Protein AF-A0A3C0HA61-F1 (afdb_monomer_lite)

pLDDT: mean 92.36, std 7.31, range [46.88, 98.44]

Radius of gyration: 34.17 Å; chains: 1; bounding box: 67×32×94 Å

Secondary structure (DSSP, 8-state):
-----SEEEEEEEE--S-GGGEEEEEEETT--EEEEEE-TTPPTT-EEEEEEEE-SEEEEEEEEESSSS-S--TT-SS--EEEEEETTT--EEEEES--SEEEEEEEES---EEEEEE--SSTT---EEEEEEEPS-S---EEEETTS--SSEEEEEPSEEEEEEEE-SS-EEEEEEEEPPPPEEE----SSSTT-HHHHHHHS-TTEEEEE-GGGTT-EEE-SS-EEE-SEEEEEPPGGG-EEEE-TTTS-SEEE-TT-EEEEEEEEEE--EESSS-SSEEESSEEEEEEEEEES-EETTEE-SEESSSEEEEEEEEEE-

Structure (mmCIF, N/CA/C/O backbone):
data_AF-A0A3C0HA61-F1
#
_entry.id   AF-A0A3C0HA61-F1
#
loop_
_atom_site.group_PDB
_atom_site.id
_atom_site.type_symbol
_atom_site.label_atom_id
_atom_site.label_alt_id
_atom_site.label_comp_id
_atom_site.label_asym_id
_atom_site.label_entity_id
_atom_site.label_seq_id
_atom_site.pdbx_PDB_ins_code
_atom_site.Cartn_x
_atom_site.Cartn_y
_atom_site.Cartn_z
_atom_site.occupancy
_atom_site.B_iso_or_equiv
_atom_site.auth_seq_id
_atom_site.auth_comp_id
_atom_site.auth_asym_id
_atom_site.auth_atom_id
_atom_site.pdbx_PDB_model_num
ATOM 1 N N . MET A 1 1 ? -37.411 14.209 22.145 1.00 46.88 1 MET A N 1
ATOM 2 C CA . MET A 1 1 ? -36.393 13.159 22.029 1.00 46.88 1 MET A CA 1
ATOM 3 C C . MET A 1 1 ? -35.662 13.503 20.758 1.00 46.88 1 MET A C 1
ATOM 5 O O . MET A 1 1 ? -36.255 13.411 19.692 1.00 46.88 1 MET A O 1
ATOM 9 N N . GLU A 1 2 ? -34.524 14.162 20.916 1.00 51.22 2 GLU A N 1
ATOM 10 C CA . GLU A 1 2 ? -33.673 14.558 19.798 1.00 51.22 2 GLU A CA 1
ATOM 11 C C . GLU A 1 2 ? -33.148 13.263 19.173 1.00 51.22 2 GLU A C 1
ATOM 13 O O . GLU A 1 2 ? -32.774 12.346 19.904 1.00 51.22 2 GLU A O 1
ATOM 18 N N . GLU A 1 3 ? -33.280 13.112 17.857 1.00 62.47 3 GLU A N 1
ATOM 19 C CA . GLU A 1 3 ? -32.781 11.915 17.182 1.00 62.47 3 GLU A CA 1
ATOM 20 C C . GLU A 1 3 ? -31.258 11.881 17.325 1.00 62.47 3 GLU A C 1
ATOM 22 O O . GLU A 1 3 ? -30.582 12.871 17.052 1.00 62.47 3 GLU A O 1
ATOM 27 N N . CYS A 1 4 ? -30.736 10.745 17.782 1.00 73.81 4 CYS A N 1
ATOM 28 C CA . CYS A 1 4 ? -29.307 10.486 17.846 1.00 73.81 4 CYS A CA 1
ATOM 29 C C . CYS A 1 4 ? -28.757 10.470 16.415 1.00 73.81 4 CYS A C 1
ATOM 31 O O . CYS A 1 4 ? -29.054 9.546 15.657 1.00 73.81 4 CYS A O 1
ATOM 33 N N . LEU A 1 5 ? -28.028 11.514 16.019 1.00 77.06 5 LEU A N 1
ATOM 34 C CA . LEU A 1 5 ? -27.337 11.542 14.725 1.00 77.06 5 LEU A CA 1
ATOM 35 C C . LEU A 1 5 ? -25.955 10.880 14.799 1.00 77.06 5 LEU A C 1
ATOM 37 O O . LEU A 1 5 ? -25.401 10.521 13.762 1.00 77.06 5 LEU A O 1
ATOM 41 N N . ASP A 1 6 ? -25.444 10.710 16.017 1.00 84.88 6 ASP A N 1
ATOM 42 C CA . ASP A 1 6 ? -24.190 10.035 16.323 1.00 84.88 6 ASP A CA 1
ATOM 43 C C . ASP A 1 6 ? -24.425 8.560 16.698 1.00 84.88 6 ASP A C 1
ATOM 45 O O . ASP A 1 6 ? -25.555 8.059 16.680 1.00 84.88 6 ASP A O 1
ATOM 49 N N . ARG A 1 7 ? -23.353 7.835 17.033 1.00 89.69 7 ARG A N 1
ATOM 50 C CA . ARG A 1 7 ? -23.444 6.419 17.396 1.00 89.69 7 ARG A CA 1
ATOM 51 C C . ARG A 1 7 ? -24.096 6.265 18.771 1.00 89.69 7 ARG A C 1
ATOM 53 O O . ARG A 1 7 ? -23.697 6.906 19.740 1.00 89.69 7 ARG A O 1
ATOM 60 N N . SER A 1 8 ? -25.097 5.396 18.854 1.00 93.56 8 SER A N 1
ATOM 61 C CA . SER A 1 8 ? -25.833 5.120 20.087 1.00 93.56 8 SER A CA 1
ATOM 62 C C . SER A 1 8 ? -25.338 3.849 20.775 1.00 93.56 8 SER A C 1
ATOM 64 O O . SER A 1 8 ? -25.210 2.806 20.131 1.00 93.56 8 SER A O 1
ATOM 66 N N . PHE A 1 9 ? -25.172 3.912 22.090 1.00 95.62 9 PHE A N 1
ATOM 67 C CA . PHE A 1 9 ? -24.829 2.789 22.955 1.00 95.62 9 PHE A CA 1
ATOM 68 C C . PHE A 1 9 ? -25.942 2.537 23.967 1.00 95.62 9 PHE A C 1
ATOM 70 O O . PHE A 1 9 ? -26.560 3.480 24.456 1.00 95.62 9 PHE A O 1
ATOM 77 N N . LEU A 1 10 ? -26.195 1.271 24.287 1.00 96.75 10 LEU A N 1
ATOM 78 C CA . LEU A 1 10 ? -27.089 0.872 25.367 1.00 96.75 10 LEU A CA 1
ATOM 79 C C . LEU A 1 10 ? -26.267 0.576 26.614 1.00 96.75 10 LEU A C 1
ATOM 81 O O . LEU A 1 10 ? -25.335 -0.230 26.555 1.00 96.75 10 LEU A O 1
ATOM 85 N N . ILE A 1 11 ? -26.665 1.155 27.742 1.00 98.19 11 ILE A N 1
ATOM 86 C CA . ILE A 1 11 ? -26.278 0.647 29.054 1.00 98.19 11 ILE A CA 1
ATOM 87 C C . ILE A 1 11 ? -27.478 -0.050 29.695 1.00 98.19 11 ILE A C 1
ATOM 89 O O . ILE A 1 11 ? -28.597 0.469 29.685 1.00 98.19 11 ILE A O 1
ATOM 93 N N . GLU A 1 12 ? -27.255 -1.247 30.221 1.00 98.12 12 GLU A N 1
ATOM 94 C CA . GLU A 1 12 ? -28.235 -2.042 30.957 1.00 98.12 12 GLU A CA 1
ATOM 95 C C . GLU A 1 12 ? -27.644 -2.369 32.323 1.00 98.12 12 GLU A C 1
ATOM 97 O O . GLU A 1 12 ? -26.560 -2.944 32.419 1.00 98.12 12 GLU A O 1
ATOM 102 N N . VAL A 1 13 ? -28.351 -2.000 33.386 1.00 97.94 13 VAL A N 1
ATOM 103 C CA . VAL A 1 13 ? -27.893 -2.201 34.758 1.00 97.94 13 VAL A CA 1
ATOM 104 C C . VAL A 1 13 ? -28.987 -2.897 35.543 1.00 97.94 13 VAL A C 1
ATOM 106 O O . VAL A 1 13 ? -30.056 -2.335 35.784 1.00 97.94 13 VAL A O 1
ATOM 109 N N . GLN A 1 14 ? -28.708 -4.119 35.974 1.00 97.75 14 GLN A N 1
ATOM 110 C CA . GLN A 1 14 ? -29.472 -4.761 37.031 1.00 97.75 14 GLN A CA 1
ATOM 111 C C . GLN A 1 14 ? -28.753 -4.448 38.339 1.00 97.75 14 GLN A C 1
ATOM 113 O O . GLN A 1 14 ? -27.632 -4.900 38.538 1.00 97.75 14 GLN A O 1
ATOM 118 N N . LEU A 1 15 ? -29.375 -3.663 39.215 1.00 96.94 15 LEU A N 1
ATOM 119 C CA . LEU A 1 15 ? -28.794 -3.331 40.514 1.00 96.94 15 LEU A CA 1
ATOM 120 C C . LEU A 1 15 ? -28.961 -4.498 41.487 1.00 96.94 15 LEU A C 1
ATOM 122 O O . LEU A 1 15 ? -29.826 -5.365 41.306 1.00 96.94 15 LEU A O 1
ATOM 126 N N . ASP A 1 16 ? -28.136 -4.491 42.524 1.00 95.25 16 ASP A N 1
ATOM 127 C CA . ASP A 1 16 ? -28.151 -5.461 43.605 1.00 95.25 16 ASP A CA 1
ATOM 128 C C . ASP A 1 16 ? -28.887 -4.877 44.840 1.00 95.25 16 ASP A C 1
ATOM 130 O O . ASP A 1 16 ? -29.790 -4.039 44.701 1.00 95.25 16 ASP A O 1
ATOM 134 N N . GLN A 1 17 ? -28.591 -5.344 46.058 1.00 95.25 17 GLN A N 1
ATOM 135 C CA . GLN A 1 17 ? -29.182 -4.791 47.281 1.00 95.25 17 GLN A CA 1
ATOM 136 C C . GLN A 1 17 ? -28.662 -3.401 47.685 1.00 95.25 17 GLN A C 1
ATOM 138 O O . GLN A 1 17 ? -29.321 -2.790 48.532 1.00 95.25 17 GLN A O 1
ATOM 143 N N . TYR A 1 18 ? -27.560 -2.909 47.110 1.00 95.19 18 TYR A N 1
ATOM 144 C CA . TYR A 1 18 ? -26.873 -1.684 47.537 1.00 95.19 18 TYR A CA 1
ATOM 145 C C . TYR A 1 18 ? -26.621 -0.714 46.369 1.00 95.19 18 TYR A C 1
ATOM 147 O O . TYR A 1 18 ? -25.480 -0.347 46.077 1.00 95.19 18 TYR A O 1
ATOM 155 N N . PRO A 1 19 ? -27.686 -0.251 45.689 1.00 95.31 19 PRO A N 1
ATOM 156 C CA . PRO A 1 19 ? -27.553 0.591 44.504 1.00 95.31 19 PRO A CA 1
ATOM 157 C C . PRO A 1 19 ? -26.791 1.899 44.762 1.00 95.31 19 PRO A C 1
ATOM 159 O O . PRO A 1 19 ? -26.109 2.396 43.873 1.00 95.31 19 PRO A O 1
ATOM 162 N N . GLU A 1 20 ? -26.838 2.442 45.979 1.00 96.19 20 GLU A N 1
ATOM 163 C CA . GLU A 1 20 ? -2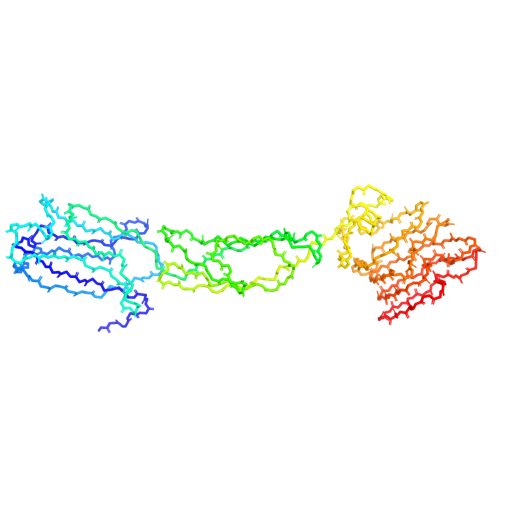6.140 3.675 46.351 1.00 96.19 20 GLU A CA 1
ATOM 164 C C . GLU A 1 20 ? -24.612 3.604 46.233 1.00 96.19 20 GLU A C 1
ATOM 166 O O . GLU A 1 20 ? -23.946 4.640 46.235 1.00 96.19 20 GLU A O 1
ATOM 171 N N . GLN A 1 21 ? -24.051 2.399 46.140 1.00 95.94 21 GLN A N 1
ATOM 172 C CA . GLN A 1 21 ? -22.611 2.186 46.043 1.00 95.94 21 GLN A CA 1
ATOM 173 C C . GLN A 1 21 ? -22.109 2.245 44.602 1.00 95.94 21 GLN A C 1
ATOM 175 O O . GLN A 1 21 ? -20.902 2.381 44.393 1.00 95.94 21 GLN A O 1
ATOM 180 N N . VAL A 1 22 ? -23.028 2.179 43.635 1.00 97.50 22 VAL A N 1
ATOM 181 C CA . VAL A 1 22 ? -22.730 1.928 42.231 1.00 97.50 22 VAL A CA 1
ATOM 182 C C . VAL A 1 22 ? -22.894 3.199 41.407 1.00 97.50 22 VAL A C 1
ATOM 184 O O . VAL A 1 22 ? -23.853 3.968 41.552 1.00 97.50 22 VAL A O 1
ATOM 187 N N . SER A 1 23 ? -21.960 3.407 40.490 1.00 98.19 23 SER A N 1
ATOM 188 C CA . SER A 1 23 ? -22.034 4.467 39.491 1.00 98.19 23 SER A CA 1
ATOM 189 C C . SER A 1 23 ? -21.324 4.069 38.207 1.00 98.19 23 SER A C 1
ATOM 191 O O . SER A 1 23 ? -20.418 3.233 38.226 1.00 98.19 23 SER A O 1
ATOM 193 N N . TYR A 1 24 ? -21.684 4.727 37.108 1.00 98.31 24 TYR A N 1
ATOM 194 C CA . TYR A 1 24 ? -20.870 4.727 35.899 1.00 98.31 24 TYR A CA 1
ATOM 195 C C . TYR A 1 24 ? -20.589 6.148 35.420 1.00 98.31 24 TYR A C 1
ATOM 197 O O . TYR A 1 24 ? -21.366 7.076 35.662 1.00 98.31 24 TYR A O 1
ATOM 205 N N . GLU A 1 25 ? -19.487 6.285 34.701 1.00 98.25 25 GLU A N 1
ATOM 206 C CA . GLU A 1 25 ? -19.041 7.500 34.038 1.00 98.25 25 GLU A CA 1
ATOM 207 C C . GLU A 1 25 ? -18.465 7.135 32.670 1.00 98.25 25 GLU A C 1
ATOM 209 O O . GLU A 1 25 ? -17.791 6.120 32.532 1.00 98.25 25 GLU A O 1
ATOM 214 N N . ILE A 1 26 ? -18.739 7.947 31.656 1.00 98.44 26 ILE A N 1
ATOM 215 C CA . ILE A 1 26 ? -18.073 7.908 30.359 1.00 98.44 26 ILE A CA 1
ATOM 216 C C . ILE A 1 26 ? -17.388 9.256 30.191 1.00 98.44 26 ILE A C 1
ATOM 218 O O . ILE A 1 26 ? -18.064 10.291 30.203 1.00 98.44 26 ILE A O 1
ATOM 222 N N . SER A 1 27 ? -16.068 9.238 30.043 1.00 97.31 27 SER A N 1
ATOM 223 C CA . SER A 1 27 ? -15.261 10.420 29.747 1.00 97.31 27 SER A CA 1
ATOM 224 C C . SER A 1 27 ? -14.706 10.367 28.328 1.00 97.31 27 SER A C 1
ATOM 226 O O . SER A 1 27 ? -14.423 9.274 27.847 1.00 97.31 27 SER A O 1
ATOM 228 N N . ASP A 1 28 ? -14.547 11.514 27.671 1.00 95.12 28 ASP A N 1
ATOM 229 C CA . ASP A 1 28 ? -13.798 11.634 26.410 1.00 95.12 28 ASP A CA 1
ATOM 230 C C . ASP A 1 28 ? -12.267 11.577 26.633 1.00 95.12 28 ASP A C 1
ATOM 232 O O . ASP A 1 28 ? -11.799 11.503 27.775 1.00 95.12 28 ASP A O 1
ATOM 236 N N . ASP A 1 29 ? -11.480 11.608 25.551 1.00 88.25 29 ASP A N 1
ATOM 237 C CA . ASP A 1 29 ? -10.004 11.552 25.574 1.00 88.25 29 ASP A CA 1
ATOM 238 C C . ASP A 1 29 ? -9.364 12.774 26.270 1.00 88.25 29 ASP A C 1
ATOM 240 O O . ASP A 1 29 ? -8.233 12.723 26.760 1.00 88.25 29 ASP A O 1
ATOM 244 N N . GLU A 1 30 ? -10.103 13.882 26.381 1.00 92.88 30 GLU A N 1
ATOM 245 C CA . GLU A 1 30 ? -9.700 15.072 27.140 1.00 92.88 30 GLU A CA 1
ATOM 246 C C . GLU A 1 30 ? -10.019 14.950 28.646 1.00 92.88 30 GLU A C 1
ATOM 248 O O . GLU A 1 30 ? -9.589 15.790 29.448 1.00 92.88 30 GLU A O 1
ATOM 253 N N . GLY A 1 31 ? -10.738 13.897 29.045 1.00 91.94 31 GLY A N 1
ATOM 254 C CA . GLY A 1 31 ? -11.172 13.622 30.413 1.00 91.94 31 GLY A CA 1
ATOM 255 C C . GLY A 1 31 ? -12.464 14.336 30.819 1.00 91.94 31 GLY A C 1
ATOM 256 O O . GLY A 1 31 ? -12.779 14.388 32.012 1.00 91.94 31 GLY A O 1
ATOM 257 N N . ASN A 1 32 ? -13.217 14.910 29.877 1.00 96.12 32 ASN A N 1
ATOM 258 C CA . ASN A 1 32 ? -14.523 15.493 30.167 1.00 96.12 32 ASN A CA 1
ATOM 259 C C . ASN A 1 32 ? -15.574 14.390 30.288 1.00 96.12 32 ASN A C 1
ATOM 261 O O . ASN A 1 32 ? -15.675 13.510 29.441 1.00 96.12 32 ASN A O 1
ATOM 265 N N . ILE A 1 33 ? -16.422 14.482 31.308 1.00 97.12 33 ILE A N 1
ATOM 266 C CA . ILE A 1 33 ? -17.525 13.540 31.512 1.00 97.12 33 ILE A CA 1
ATOM 267 C C . ILE A 1 33 ? -18.653 13.862 30.533 1.00 97.12 33 ILE A C 1
ATOM 269 O O . ILE A 1 33 ? -19.282 14.920 30.635 1.00 97.12 33 ILE A O 1
ATOM 273 N N . VAL A 1 34 ? -18.939 12.933 29.623 1.00 96.75 34 VAL A N 1
ATOM 274 C CA . VAL A 1 34 ? -19.992 13.068 28.604 1.00 96.75 34 VAL A CA 1
ATOM 275 C C . VAL A 1 34 ? -21.286 12.349 28.989 1.00 96.75 34 VAL A C 1
ATOM 277 O O . VAL A 1 34 ? -22.365 12.759 28.565 1.00 96.75 34 VAL A O 1
ATOM 280 N N . ALA A 1 35 ? -21.205 11.322 29.838 1.00 96.81 35 ALA A N 1
ATOM 281 C CA . ALA A 1 35 ? -22.363 10.654 30.428 1.00 96.81 35 ALA A CA 1
ATOM 282 C C . ALA A 1 35 ? -22.009 10.095 31.808 1.00 96.81 35 ALA A C 1
ATOM 284 O O . ALA A 1 35 ? -20.907 9.597 32.012 1.00 96.81 35 ALA A O 1
ATOM 285 N N . SER A 1 36 ? -22.935 10.142 32.762 1.00 97.69 36 SER A N 1
ATOM 286 C CA . SER A 1 36 ? -22.750 9.496 34.063 1.00 97.69 36 SER A CA 1
ATOM 287 C C . SER A 1 36 ? -24.077 9.230 34.760 1.00 97.69 36 SER A C 1
ATOM 289 O O . SER A 1 36 ? -25.088 9.885 34.490 1.00 97.69 36 SER A O 1
ATOM 291 N N . MET A 1 37 ? -24.068 8.267 35.678 1.00 98.06 37 MET A N 1
ATOM 292 C CA . MET A 1 37 ? -25.184 7.993 36.578 1.00 98.06 37 MET A CA 1
ATOM 293 C C . MET A 1 37 ? -24.656 7.534 37.933 1.00 98.06 37 MET A C 1
ATOM 295 O O . MET A 1 37 ? -23.794 6.660 38.010 1.00 98.06 37 MET A O 1
ATOM 299 N N . SER A 1 38 ? -25.224 8.093 38.999 1.00 97.12 38 SER A N 1
ATOM 300 C CA . SER A 1 38 ? -25.162 7.513 40.340 1.00 97.12 38 SER A CA 1
ATOM 301 C C . SER A 1 38 ? -26.506 6.865 40.635 1.00 97.12 38 SER A C 1
ATOM 303 O O . SER A 1 38 ? -27.551 7.464 40.370 1.00 97.12 38 SER A O 1
ATOM 305 N N . PHE A 1 39 ? -26.480 5.657 41.191 1.00 97.56 39 PHE A N 1
ATOM 306 C CA . PHE A 1 39 ? -27.696 4.926 41.539 1.00 97.56 39 PHE A CA 1
ATOM 307 C C . PHE A 1 39 ? -28.139 5.158 42.997 1.00 97.56 39 PHE A C 1
ATOM 309 O O . PHE A 1 39 ? -29.012 4.452 43.504 1.00 97.56 39 PHE A O 1
ATOM 316 N N . ASP A 1 40 ? -27.612 6.193 43.664 1.00 96.62 40 ASP A N 1
ATOM 317 C CA . ASP A 1 40 ? -28.117 6.641 44.967 1.00 96.62 40 ASP A CA 1
ATOM 318 C C . ASP A 1 40 ? -29.611 7.006 44.889 1.00 96.62 40 ASP A C 1
ATOM 320 O O . ASP A 1 40 ? -30.075 7.722 43.996 1.00 96.62 40 ASP A O 1
ATOM 324 N N . GLY A 1 41 ? -30.390 6.471 45.828 1.00 95.62 41 GLY A N 1
ATOM 325 C CA . GLY A 1 41 ? -31.843 6.627 45.884 1.00 95.62 41 GLY A CA 1
ATOM 326 C C . GLY A 1 41 ? -32.649 5.678 44.987 1.00 95.62 41 GLY A C 1
ATOM 327 O O . GLY A 1 41 ? -33.884 5.735 45.023 1.00 95.62 41 GLY A O 1
ATOM 328 N N . PHE A 1 42 ? -32.009 4.792 44.217 1.00 97.19 42 PHE A N 1
ATOM 329 C CA . PHE A 1 42 ? -32.717 3.732 43.494 1.00 97.19 42 PHE A CA 1
ATOM 330 C C . PHE A 1 42 ? -33.201 2.642 44.461 1.00 97.19 42 PHE A C 1
ATOM 332 O O . PHE A 1 42 ? -32.697 2.474 45.568 1.00 97.19 42 PHE A O 1
ATOM 339 N N . SER A 1 43 ? -34.237 1.901 44.059 1.00 96.88 43 SER A N 1
ATOM 340 C CA . SER A 1 43 ? -34.722 0.761 44.847 1.00 96.88 43 SER A CA 1
ATOM 341 C C . SER A 1 43 ? -33.791 -0.440 44.696 1.00 96.88 43 SER A C 1
ATOM 343 O O . SER A 1 43 ? -33.280 -0.687 43.607 1.00 96.88 43 SER A O 1
ATOM 345 N N . ASN A 1 44 ? -33.647 -1.232 45.757 1.00 95.50 44 ASN A N 1
ATOM 346 C CA . ASN A 1 44 ? -32.907 -2.494 45.730 1.00 95.50 44 ASN A CA 1
ATOM 347 C C . ASN A 1 44 ? -33.399 -3.378 44.576 1.00 95.50 44 ASN A C 1
ATOM 349 O O . ASN A 1 44 ? -34.606 -3.608 44.437 1.00 95.50 44 ASN A O 1
ATOM 353 N N . GLY A 1 45 ? -32.474 -3.886 43.764 1.00 94.69 45 GLY A N 1
ATOM 354 C CA . GLY A 1 45 ? -32.815 -4.721 42.619 1.00 94.69 45 GLY A CA 1
ATOM 355 C C . GLY A 1 45 ? -33.448 -3.986 41.440 1.00 94.69 45 GLY A C 1
ATOM 356 O O . GLY A 1 45 ? -34.031 -4.641 40.572 1.00 94.69 45 GLY A O 1
ATOM 357 N N . ALA A 1 46 ? -33.417 -2.652 41.407 1.00 97.31 46 ALA A N 1
ATOM 358 C CA . ALA A 1 46 ? -33.963 -1.906 40.283 1.00 97.31 46 ALA A CA 1
ATOM 359 C C . ALA A 1 46 ? -33.193 -2.216 38.991 1.00 97.31 46 ALA A C 1
ATOM 361 O O . ALA A 1 46 ? -31.983 -2.423 38.992 1.00 97.31 46 ALA A O 1
ATOM 362 N N . TYR A 1 47 ? -33.930 -2.238 37.886 1.00 97.38 47 TYR A N 1
ATOM 363 C CA . TYR A 1 47 ? -33.362 -2.336 36.552 1.00 97.38 47 TYR A CA 1
ATOM 364 C C . TYR A 1 47 ? -33.357 -0.947 35.921 1.00 97.38 47 TYR A C 1
ATOM 366 O O . TYR A 1 47 ? -34.368 -0.237 35.953 1.00 97.38 47 TYR A O 1
ATOM 374 N N . PHE A 1 48 ? -32.218 -0.571 35.361 1.00 97.62 48 PHE A N 1
ATOM 375 C CA . PHE A 1 48 ? -31.996 0.693 34.688 1.00 97.62 48 PHE A CA 1
ATOM 376 C C . PHE A 1 48 ? -31.487 0.438 33.274 1.00 97.62 48 PHE A C 1
ATOM 378 O O . PHE A 1 48 ? -30.711 -0.483 33.029 1.00 97.62 48 PHE A O 1
ATOM 385 N N . THR A 1 49 ? -31.920 1.279 32.344 1.00 97.62 49 THR A N 1
ATOM 386 C CA . THR A 1 49 ? -31.371 1.299 30.997 1.00 97.62 49 THR A CA 1
ATOM 387 C C . THR A 1 49 ? -31.381 2.714 30.453 1.00 97.62 49 THR A C 1
ATOM 389 O O . THR A 1 49 ? -32.306 3.480 30.743 1.00 97.62 49 THR A O 1
ATOM 392 N N . ASP A 1 50 ? -30.358 3.044 29.675 1.00 96.19 50 ASP A N 1
ATOM 393 C CA . ASP A 1 50 ? -30.259 4.319 28.981 1.00 96.19 50 ASP A CA 1
ATOM 394 C C . ASP A 1 50 ? -29.576 4.151 27.624 1.00 96.19 50 ASP A C 1
ATOM 396 O O . ASP A 1 50 ? -28.750 3.253 27.434 1.00 96.19 50 ASP A O 1
ATOM 400 N N . VAL A 1 51 ? -29.944 5.020 26.684 1.00 95.38 51 VAL A N 1
ATOM 401 C CA . VAL A 1 51 ? -29.331 5.089 25.357 1.00 95.38 51 VAL A CA 1
ATOM 402 C C . VAL A 1 51 ? -28.467 6.338 25.300 1.00 95.38 51 VAL A C 1
ATOM 404 O O . VAL A 1 51 ? -28.972 7.459 25.336 1.00 95.38 51 VAL A O 1
ATOM 407 N N . ILE A 1 52 ? -27.161 6.132 25.182 1.00 95.19 52 ILE A N 1
ATOM 408 C CA . ILE A 1 52 ? -26.150 7.184 25.210 1.00 95.19 52 ILE A CA 1
ATOM 409 C C . ILE A 1 52 ? -25.694 7.457 23.778 1.00 95.19 52 ILE A C 1
ATOM 411 O O . ILE A 1 52 ? -25.277 6.545 23.068 1.00 95.19 52 ILE A O 1
ATOM 415 N N . CYS A 1 53 ? -25.774 8.716 23.356 1.00 93.94 53 CYS A N 1
ATOM 416 C CA . CYS A 1 53 ? -25.294 9.178 22.056 1.00 93.94 53 CYS A CA 1
ATOM 417 C C . CYS A 1 53 ? -23.888 9.747 22.196 1.00 93.94 53 CYS A C 1
ATOM 419 O O . CYS A 1 53 ? -23.703 10.718 22.930 1.00 93.94 53 CYS A O 1
ATOM 421 N N . LEU A 1 54 ? -22.924 9.157 21.494 1.00 92.56 54 LEU A N 1
ATOM 422 C CA . LEU A 1 54 ? -21.524 9.562 21.551 1.00 92.56 54 LEU A CA 1
ATOM 423 C C . LEU A 1 54 ? -21.048 9.994 20.157 1.00 92.56 54 LEU A C 1
ATOM 425 O O . LEU A 1 54 ? -21.140 9.190 19.224 1.00 92.56 54 LEU A O 1
ATOM 429 N N . PRO A 1 55 ? -20.571 11.245 19.998 1.00 91.00 55 PRO A N 1
ATOM 430 C CA . PRO A 1 55 ? -19.879 11.703 18.796 1.00 91.00 55 PRO A CA 1
ATOM 431 C C . PRO A 1 55 ? -18.626 1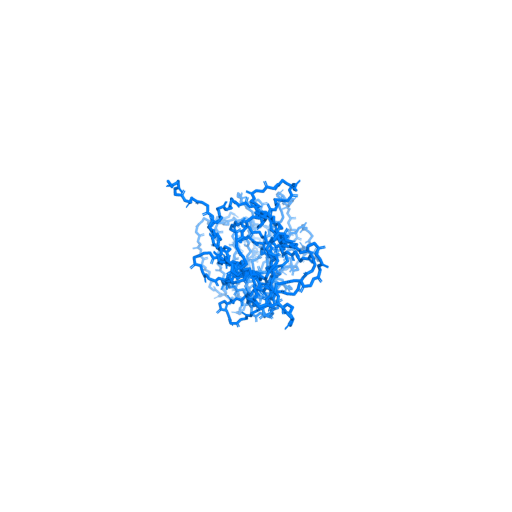0.883 18.472 1.00 91.00 55 PRO A C 1
ATOM 433 O O . PRO A 1 55 ? -18.214 10.011 19.229 1.00 91.00 55 PRO A O 1
ATOM 436 N N . ASN A 1 56 ? -17.993 11.187 17.337 1.00 87.88 56 ASN A N 1
ATOM 437 C CA . ASN A 1 56 ? -16.710 10.577 17.003 1.00 87.88 56 ASN A CA 1
ATOM 438 C C . ASN A 1 56 ? -15.613 11.085 17.948 1.00 87.88 56 ASN A C 1
ATOM 440 O O . ASN A 1 56 ? -15.193 12.236 17.815 1.00 87.88 56 ASN A O 1
ATOM 444 N N . ASP A 1 57 ? -15.153 10.230 18.853 1.00 89.19 57 ASP A N 1
ATOM 445 C CA . ASP A 1 57 ? -14.034 10.465 19.765 1.00 89.19 57 ASP A CA 1
ATOM 446 C C . ASP A 1 57 ? -13.588 9.141 20.408 1.00 89.19 57 ASP A C 1
ATOM 448 O O . ASP A 1 57 ? -14.234 8.105 20.225 1.00 89.19 57 ASP A O 1
ATOM 452 N N . CYS A 1 58 ? -12.506 9.158 21.179 1.00 89.62 58 CYS A N 1
ATOM 453 C CA . CYS A 1 58 ? -12.172 8.081 22.101 1.00 89.62 58 CYS A CA 1
ATOM 454 C C . CYS A 1 58 ? -12.731 8.367 23.498 1.00 89.62 58 CYS A C 1
ATOM 456 O O . CYS A 1 58 ? -12.773 9.506 23.953 1.00 89.62 58 CYS A O 1
ATOM 458 N N . TYR A 1 59 ? -13.185 7.308 24.161 1.00 93.25 59 TYR A N 1
ATOM 459 C CA . TYR A 1 59 ? -13.874 7.351 25.437 1.00 93.25 59 TYR A CA 1
ATOM 460 C C . TYR A 1 59 ? -13.367 6.269 26.385 1.00 93.25 59 TYR A C 1
ATOM 462 O O . TYR A 1 59 ? -12.953 5.184 25.966 1.00 93.25 59 TYR A O 1
ATOM 470 N N . THR A 1 60 ? -13.526 6.532 27.677 1.00 95.81 60 THR A N 1
ATOM 471 C CA . THR A 1 60 ? -13.340 5.554 28.747 1.00 95.81 60 THR A CA 1
ATOM 472 C C . THR A 1 60 ? -14.644 5.413 29.519 1.00 95.81 60 THR A C 1
ATOM 474 O O . THR A 1 60 ? -15.099 6.358 30.163 1.00 95.81 60 THR A O 1
ATOM 477 N N . LEU A 1 61 ? -15.247 4.222 29.487 1.00 97.31 61 LEU A N 1
ATOM 478 C CA . LEU A 1 61 ? -16.276 3.831 30.449 1.00 97.31 61 LEU A CA 1
ATOM 479 C C . LEU A 1 61 ? -15.584 3.455 31.758 1.00 97.31 61 LEU A C 1
ATOM 481 O O . LEU A 1 61 ? -14.714 2.593 31.760 1.00 97.31 61 LEU A O 1
ATOM 485 N N . THR A 1 62 ? -16.011 4.043 32.865 1.00 98.06 62 THR A N 1
ATOM 486 C CA . THR A 1 62 ? -15.615 3.673 34.222 1.00 98.06 62 THR A CA 1
ATOM 487 C C . THR A 1 62 ? -16.856 3.262 34.995 1.00 98.06 62 THR A C 1
ATOM 489 O O . THR A 1 62 ? -17.772 4.063 35.167 1.00 98.06 62 THR A O 1
ATOM 492 N N . VAL A 1 63 ? -16.887 2.032 35.499 1.00 98.12 63 VAL A N 1
ATOM 493 C CA . VAL A 1 63 ? -17.888 1.581 36.472 1.00 98.12 63 VAL A CA 1
ATOM 494 C C . VAL A 1 63 ? -17.232 1.466 37.836 1.00 98.12 63 VAL A C 1
ATOM 496 O O . VAL A 1 63 ? -16.074 1.064 37.950 1.00 98.12 63 VAL A O 1
ATOM 499 N N . SER A 1 64 ? -17.939 1.882 38.878 1.00 98.06 64 SER A N 1
ATOM 500 C CA . SER A 1 64 ? -17.420 1.900 40.243 1.00 98.06 64 SER A CA 1
ATOM 501 C C . SER A 1 64 ? -18.439 1.336 41.211 1.00 98.06 64 SER A C 1
ATOM 503 O O . SER A 1 64 ? -19.631 1.613 41.092 1.00 98.06 64 SER A O 1
ATOM 505 N N . ASP A 1 65 ? -17.931 0.591 42.181 1.00 97.31 65 ASP A N 1
ATOM 506 C CA . ASP A 1 65 ? -18.614 0.177 43.391 1.00 97.31 65 ASP A CA 1
ATOM 507 C C . ASP A 1 65 ? -17.751 0.580 44.598 1.00 97.31 65 ASP A C 1
ATOM 509 O O . ASP A 1 65 ? -16.618 0.127 44.783 1.00 97.31 65 ASP A O 1
ATOM 513 N N . SER A 1 66 ? -18.286 1.485 45.414 1.00 97.00 66 SER A N 1
ATOM 514 C CA . SER A 1 66 ? -17.560 2.077 46.540 1.00 97.00 66 SER A CA 1
ATOM 515 C C . SER A 1 66 ? -17.266 1.105 47.690 1.00 97.00 66 SER A C 1
ATOM 517 O O . SER A 1 66 ? -16.358 1.381 48.483 1.00 97.00 66 SER A O 1
ATOM 519 N N . PHE A 1 67 ? -18.006 -0.005 47.805 1.00 94.62 67 PHE A N 1
ATOM 520 C CA . PHE A 1 67 ? -17.749 -1.032 48.821 1.00 94.62 67 PHE A CA 1
ATOM 521 C C . PHE A 1 67 ? -16.748 -2.087 48.333 1.00 94.62 67 PHE A C 1
ATOM 523 O O . PHE A 1 67 ? -15.933 -2.578 49.122 1.00 94.62 67 PHE A O 1
ATOM 530 N N . GLY A 1 68 ? -16.743 -2.345 47.028 1.00 94.25 68 GLY A N 1
ATOM 531 C CA . GLY A 1 68 ? -15.783 -3.180 46.322 1.00 94.25 68 GLY A CA 1
ATOM 532 C C . GLY A 1 68 ? -16.158 -4.657 46.256 1.00 94.25 68 GLY A C 1
ATOM 533 O O . GLY A 1 68 ? -15.265 -5.483 46.064 1.00 94.25 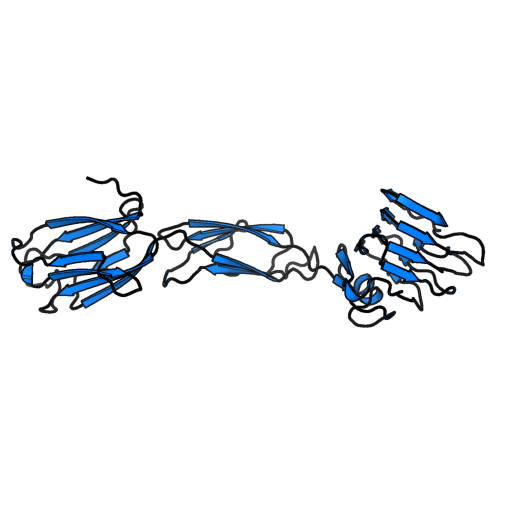68 GLY A O 1
ATOM 534 N N . ASP A 1 69 ? -17.430 -4.994 46.449 1.00 93.50 69 ASP A N 1
ATOM 535 C CA . ASP A 1 69 ? -17.983 -6.341 46.279 1.00 93.50 69 ASP A CA 1
ATOM 536 C C . ASP A 1 69 ? -18.765 -6.524 44.970 1.00 93.50 69 ASP A C 1
ATOM 538 O O . ASP A 1 69 ? -19.193 -7.643 44.658 1.00 93.50 69 ASP A O 1
ATOM 542 N N . GLY A 1 70 ? -18.901 -5.453 44.189 1.00 94.50 70 GLY A N 1
ATOM 543 C CA . GLY A 1 70 ? -19.599 -5.440 42.918 1.00 94.50 70 GLY A CA 1
ATOM 544 C C . GLY A 1 70 ? -21.096 -5.705 43.071 1.00 94.50 70 GLY A C 1
ATOM 545 O O . GLY A 1 70 ? -21.682 -5.696 44.147 1.00 94.50 70 GLY A O 1
ATOM 546 N N . LEU A 1 71 ? -21.740 -5.994 41.949 1.00 95.69 71 LEU A N 1
ATOM 547 C CA . LEU A 1 71 ? -23.177 -6.237 41.868 1.00 95.69 71 LEU A CA 1
ATOM 548 C C . LEU A 1 71 ? -23.568 -7.713 42.052 1.00 95.69 71 LEU A C 1
ATOM 550 O O . LEU A 1 71 ? -24.735 -8.013 42.300 1.00 95.69 71 LEU A O 1
ATOM 554 N N . CYS A 1 72 ? -22.640 -8.663 41.915 1.00 95.56 72 CYS A N 1
ATOM 555 C CA . CYS A 1 72 ? -22.945 -10.102 41.961 1.00 95.56 72 CYS A CA 1
ATOM 556 C C . CYS A 1 72 ? -22.347 -10.847 43.161 1.00 95.56 72 CYS A C 1
ATOM 558 O O . CYS A 1 72 ? -22.185 -12.074 43.122 1.00 95.56 72 CYS A O 1
ATOM 560 N N . ALA A 1 73 ? -22.080 -10.140 44.262 1.00 91.81 73 ALA A N 1
ATOM 561 C CA . ALA A 1 73 ? -21.653 -10.757 45.510 1.00 91.81 73 ALA A CA 1
ATOM 562 C C . ALA A 1 73 ? -22.618 -11.879 45.948 1.00 91.81 73 ALA A C 1
ATOM 564 O O . ALA A 1 73 ? -23.841 -11.739 45.938 1.00 91.81 73 ALA A O 1
ATOM 565 N N . SER A 1 74 ? -22.069 -13.019 46.382 1.00 90.12 74 SER A N 1
ATOM 566 C CA . SER A 1 74 ? -22.859 -14.226 46.710 1.00 90.12 74 SER A CA 1
ATOM 567 C C . SER A 1 74 ? -23.929 -14.036 47.799 1.00 90.12 74 SER A C 1
ATOM 569 O O . SER A 1 74 ? -24.856 -14.842 47.894 1.00 90.12 74 SER A O 1
ATOM 571 N N . TYR A 1 75 ? -23.799 -12.995 48.625 1.00 87.69 75 TYR A N 1
ATOM 572 C CA . TYR A 1 75 ? -24.741 -12.644 49.688 1.00 87.69 75 TYR A CA 1
ATOM 573 C C . TYR A 1 75 ? -25.781 -11.590 49.276 1.00 87.69 75 TYR A C 1
ATOM 575 O O . TYR A 1 75 ? -26.754 -11.407 50.009 1.00 87.69 75 TYR A O 1
ATOM 583 N N . SER A 1 76 ? -25.612 -10.930 48.127 1.00 86.88 76 SER A N 1
ATOM 584 C CA . SER A 1 76 ? -26.553 -9.930 47.619 1.00 86.88 76 SER A CA 1
ATOM 585 C C . SER A 1 76 ? -27.686 -10.601 46.833 1.00 86.88 76 SER A C 1
ATOM 587 O O . SER A 1 76 ? -27.459 -11.496 46.016 1.00 86.88 76 SER A O 1
ATOM 589 N N . THR A 1 77 ? -28.940 -10.231 47.127 1.00 89.44 77 THR A N 1
ATOM 590 C CA . THR A 1 77 ? -30.138 -10.754 46.439 1.00 89.44 77 THR A CA 1
ATOM 591 C C . THR A 1 77 ? -31.193 -9.659 46.186 1.00 89.44 77 THR A C 1
ATOM 593 O O . THR A 1 77 ? -31.769 -9.132 47.138 1.00 89.44 77 THR A O 1
ATOM 596 N N . PRO A 1 78 ? -31.542 -9.338 44.930 1.00 89.69 78 PRO A N 1
ATOM 597 C CA . PRO A 1 78 ? -31.055 -9.961 43.701 1.00 89.69 78 PRO A CA 1
ATOM 598 C C . PRO A 1 78 ? -29.574 -9.654 43.446 1.00 89.69 78 PRO A C 1
ATOM 600 O O . PRO A 1 78 ? -29.048 -8.682 43.969 1.00 89.69 78 PRO A O 1
ATOM 603 N N . GLN A 1 79 ? -28.925 -10.515 42.662 1.00 93.06 79 GLN A N 1
ATOM 604 C CA . GLN A 1 79 ? -27.634 -10.190 42.061 1.00 93.06 79 GLN A CA 1
ATOM 605 C C . GLN A 1 79 ? -27.856 -9.274 40.860 1.00 93.06 79 GLN A C 1
ATOM 607 O O . GLN A 1 79 ? -28.903 -9.340 40.205 1.00 93.06 79 GLN A O 1
ATOM 612 N N . GLY A 1 80 ? -26.853 -8.461 40.577 1.00 95.69 80 GLY A N 1
ATOM 613 C CA . GLY A 1 80 ? -26.841 -7.486 39.509 1.00 95.69 80 GLY A CA 1
ATOM 614 C C . GLY A 1 80 ? -25.707 -7.673 38.507 1.00 95.69 80 GLY A C 1
ATOM 615 O O . GLY A 1 80 ? -24.917 -8.611 38.605 1.00 95.69 80 GLY A O 1
ATOM 616 N N . TYR A 1 81 ? -25.663 -6.774 37.529 1.00 97.06 81 TYR A N 1
ATOM 617 C CA . TYR A 1 81 ? -24.656 -6.692 36.469 1.00 97.06 81 TYR A CA 1
ATOM 618 C C . TYR A 1 81 ? -24.736 -5.331 35.764 1.00 97.06 81 TYR A C 1
ATOM 620 O O . TYR A 1 81 ? -25.765 -4.650 35.843 1.00 97.06 81 TYR A O 1
ATOM 628 N N . ILE A 1 82 ? -23.679 -4.977 35.028 1.00 98.25 82 ILE A N 1
ATOM 629 C CA . ILE A 1 82 ? -23.678 -3.881 34.052 1.00 98.25 82 ILE A CA 1
ATOM 630 C C . ILE A 1 82 ? -23.269 -4.433 32.690 1.00 98.25 82 ILE A C 1
ATOM 632 O O . ILE A 1 82 ? -22.202 -5.029 32.558 1.00 98.25 82 ILE A O 1
ATOM 636 N N . ILE A 1 83 ? -24.096 -4.177 31.678 1.00 98.19 83 ILE A N 1
ATOM 637 C CA . ILE A 1 83 ? -23.779 -4.420 30.271 1.00 98.19 83 ILE A CA 1
ATOM 638 C C . ILE A 1 83 ? -23.729 -3.073 29.549 1.00 98.19 83 ILE A C 1
ATOM 640 O O . ILE A 1 83 ? -24.665 -2.280 29.644 1.00 98.19 83 ILE A O 1
ATOM 644 N N . PHE A 1 84 ? -22.656 -2.832 28.800 1.00 97.62 84 PHE A N 1
ATOM 645 C CA . PHE A 1 84 ? -22.528 -1.713 27.869 1.00 97.62 84 PHE A CA 1
ATOM 646 C C . PHE A 1 84 ? -22.258 -2.254 26.470 1.00 97.62 84 PHE A C 1
ATOM 648 O O . PHE A 1 84 ? -21.329 -3.045 26.267 1.00 97.62 84 PHE A O 1
ATOM 655 N N . LYS A 1 85 ? -23.078 -1.854 25.501 1.00 94.94 85 LYS A N 1
ATOM 656 C CA . LYS A 1 85 ? -23.025 -2.399 24.144 1.00 94.94 85 LYS A CA 1
ATOM 657 C C . LYS A 1 85 ? -23.440 -1.389 23.093 1.00 94.94 85 LYS A C 1
ATOM 659 O O . LYS A 1 85 ? -24.176 -0.444 23.371 1.00 94.94 85 LYS A O 1
ATOM 664 N N . ASP A 1 86 ? -22.996 -1.619 21.868 1.00 92.50 86 ASP A N 1
ATOM 665 C CA . ASP A 1 86 ? -23.511 -0.895 20.714 1.00 92.50 86 ASP A CA 1
ATOM 666 C C . ASP A 1 86 ? -25.018 -1.147 20.562 1.00 92.50 86 ASP A C 1
ATOM 668 O O . ASP A 1 86 ? -25.467 -2.295 20.555 1.00 92.50 86 ASP A O 1
ATOM 672 N N . PHE A 1 87 ? -25.811 -0.083 20.449 1.00 92.44 87 PHE A N 1
ATOM 673 C CA . PHE A 1 87 ? -27.271 -0.204 20.400 1.00 92.44 87 PHE A CA 1
ATOM 674 C C . PHE A 1 87 ? -27.774 -0.832 19.089 1.00 92.44 87 PHE A C 1
ATOM 676 O O . PHE A 1 87 ? -28.858 -1.415 19.063 1.00 92.44 87 PHE A O 1
ATOM 683 N N . VAL A 1 88 ? -27.019 -0.702 17.994 1.00 88.25 88 VAL A N 1
ATOM 684 C CA . VAL A 1 88 ? -27.440 -1.120 16.650 1.00 88.25 88 VAL A CA 1
ATOM 685 C C . VAL A 1 88 ? -26.930 -2.521 16.314 1.00 88.25 88 VAL A C 1
ATOM 687 O O . VAL A 1 88 ? -27.700 -3.351 15.831 1.00 88.25 88 VAL A O 1
ATOM 690 N N . SER A 1 89 ? -25.645 -2.790 16.543 1.00 86.50 89 SER A N 1
ATOM 691 C CA . SER A 1 89 ? -24.989 -4.064 16.237 1.00 86.50 89 SER A CA 1
ATOM 692 C C . SER A 1 89 ? -25.046 -5.079 17.382 1.00 86.50 89 SER A C 1
ATOM 694 O O . SER A 1 89 ? -24.721 -6.243 17.151 1.00 86.50 89 SER A O 1
ATOM 696 N N . ASP A 1 90 ? -25.472 -4.664 18.584 1.00 90.19 90 ASP A N 1
ATOM 697 C CA . ASP A 1 90 ? -25.531 -5.482 19.811 1.00 90.19 90 ASP A CA 1
ATOM 698 C C . ASP A 1 90 ? -24.146 -5.991 20.269 1.00 90.19 90 ASP A C 1
ATOM 700 O O . ASP A 1 90 ? -24.030 -6.935 21.052 1.00 90.19 90 ASP A O 1
ATOM 704 N N . VAL A 1 91 ? -23.067 -5.365 19.781 1.00 89.12 91 VAL A N 1
ATOM 705 C CA . VAL A 1 91 ? -21.686 -5.695 20.156 1.00 89.12 91 VAL A CA 1
ATOM 706 C C . VAL A 1 91 ? -21.437 -5.262 21.595 1.00 89.12 91 VAL A C 1
ATOM 708 O O . VAL A 1 91 ? -21.449 -4.073 21.910 1.00 89.12 91 VAL A O 1
ATOM 711 N N . ILE A 1 92 ? -21.196 -6.240 22.467 1.00 92.88 92 ILE A N 1
ATOM 712 C CA . ILE A 1 92 ? -20.918 -6.030 23.889 1.00 92.88 92 ILE A CA 1
ATOM 713 C C . ILE A 1 92 ? -19.488 -5.517 24.063 1.00 92.88 92 ILE A C 1
ATOM 715 O O . ILE A 1 92 ? -18.525 -6.181 23.677 1.00 92.88 92 ILE A O 1
ATOM 719 N N . LEU A 1 93 ? -19.361 -4.341 24.672 1.00 91.94 93 LEU A N 1
ATOM 720 C CA . LEU A 1 93 ? -18.084 -3.716 25.017 1.00 91.94 93 LEU A CA 1
ATOM 721 C C . LEU A 1 93 ? -17.692 -3.974 26.472 1.00 91.94 93 LEU A C 1
ATOM 723 O O . LEU A 1 93 ? -16.500 -4.047 26.774 1.00 91.94 93 LEU A O 1
ATOM 727 N N . PHE A 1 94 ? -18.684 -4.119 27.347 1.00 95.19 94 PHE A N 1
ATOM 728 C CA . PHE A 1 94 ? -18.518 -4.382 28.770 1.00 95.19 94 PHE A CA 1
ATOM 729 C C . PHE A 1 94 ? -19.662 -5.274 29.262 1.00 95.19 94 PHE A C 1
ATOM 731 O O . PHE A 1 94 ? -20.818 -5.017 28.932 1.00 95.19 94 PHE A O 1
ATOM 738 N N . ASP A 1 95 ? -19.336 -6.308 30.032 1.00 96.38 95 ASP A N 1
ATOM 739 C CA . ASP A 1 95 ? -20.286 -7.209 30.695 1.00 96.38 95 ASP A CA 1
ATOM 740 C C . ASP A 1 95 ? -19.604 -7.746 31.952 1.00 96.38 95 ASP A C 1
ATOM 742 O O . ASP A 1 95 ? -18.874 -8.741 31.914 1.00 96.38 95 ASP A O 1
ATOM 746 N N . GLU A 1 96 ? -19.762 -7.014 33.052 1.00 96.25 96 GLU A N 1
ATOM 747 C CA . GLU A 1 96 ? -19.171 -7.381 34.334 1.00 96.25 96 GLU A CA 1
ATOM 748 C C . GLU A 1 96 ? -20.150 -7.156 35.485 1.00 96.25 96 GLU A C 1
ATOM 750 O O . GLU A 1 96 ? -21.084 -6.349 35.433 1.00 96.25 96 GLU A O 1
ATOM 755 N N . CYS A 1 97 ? -19.912 -7.892 36.566 1.00 95.88 97 CYS A N 1
ATOM 756 C CA . CYS A 1 97 ? -20.683 -7.784 37.796 1.00 95.88 97 CYS A CA 1
ATOM 757 C C . CYS A 1 97 ? -19.821 -7.784 39.066 1.00 95.88 97 CYS A C 1
ATOM 759 O O . CYS A 1 97 ? -20.341 -7.465 40.127 1.00 95.88 97 CYS A O 1
ATOM 761 N N . ASP A 1 98 ? -18.534 -8.131 38.980 1.00 96.25 98 ASP A N 1
ATOM 762 C CA . ASP A 1 98 ? -17.592 -8.169 40.104 1.00 96.25 98 ASP A CA 1
ATOM 763 C C . ASP A 1 98 ? -16.511 -7.112 39.868 1.00 96.25 98 ASP A C 1
ATOM 765 O O . ASP A 1 98 ? -15.611 -7.306 39.051 1.00 96.25 98 ASP A O 1
ATOM 769 N N . PHE A 1 99 ? -16.646 -5.961 40.523 1.00 95.81 99 PHE A N 1
ATOM 770 C CA . PHE A 1 99 ? -15.748 -4.828 40.351 1.00 95.81 99 PHE A CA 1
ATOM 771 C C . PHE A 1 99 ? -15.723 -3.966 41.613 1.00 95.81 99 PHE A C 1
ATOM 773 O O . PHE A 1 99 ? -16.726 -3.813 42.294 1.00 95.81 99 PHE A O 1
ATOM 780 N N . THR A 1 100 ? -14.574 -3.351 41.895 1.00 97.06 100 THR A N 1
ATOM 781 C CA . THR A 1 100 ? -14.507 -2.137 42.730 1.00 97.06 100 THR A CA 1
ATOM 782 C C . THR A 1 100 ? -14.438 -0.910 41.830 1.00 97.06 100 THR A C 1
ATOM 784 O O . THR A 1 100 ? -15.191 0.041 41.983 1.00 97.06 100 THR A O 1
ATOM 787 N N . ILE A 1 101 ? -13.539 -0.949 40.848 1.00 97.38 101 ILE A N 1
ATOM 788 C CA . ILE A 1 101 ? -13.495 -0.039 39.709 1.00 97.38 101 ILE A CA 1
ATOM 789 C C . ILE A 1 101 ? -13.120 -0.904 38.511 1.00 97.38 101 ILE A C 1
ATOM 791 O O . ILE A 1 101 ? -12.151 -1.661 38.597 1.00 97.38 101 ILE A O 1
ATOM 795 N N . ALA A 1 102 ? -13.859 -0.786 37.416 1.00 97.31 102 ALA A N 1
ATOM 796 C CA . ALA A 1 102 ? -13.498 -1.385 36.140 1.00 97.31 102 ALA A CA 1
ATOM 797 C C . ALA A 1 102 ? -13.610 -0.333 35.039 1.00 97.31 102 ALA A C 1
ATOM 799 O O . ALA A 1 102 ? -14.501 0.519 35.068 1.00 97.31 102 ALA A O 1
ATOM 800 N N . THR A 1 103 ? -12.674 -0.370 34.094 1.00 96.25 103 THR A N 1
ATOM 801 C CA . THR A 1 103 ? -12.603 0.590 32.994 1.00 96.25 103 THR A CA 1
ATOM 802 C C . THR A 1 103 ? -12.602 -0.118 31.653 1.00 96.25 103 THR A C 1
ATOM 804 O O . THR A 1 103 ? -12.026 -1.199 31.506 1.00 96.25 103 THR A O 1
ATOM 807 N N . LYS A 1 104 ? -13.211 0.515 30.656 1.00 94.00 104 LYS A N 1
ATOM 808 C CA . LYS A 1 104 ? -13.214 0.051 29.276 1.00 94.00 104 LYS A CA 1
ATOM 809 C C . LYS A 1 104 ? -12.997 1.223 28.332 1.00 94.00 104 LYS A C 1
ATOM 811 O O . LYS A 1 104 ? -13.874 2.070 28.192 1.00 94.00 104 LYS A O 1
ATOM 816 N N . ASP A 1 105 ? -11.861 1.205 27.647 1.00 91.44 105 ASP A N 1
ATOM 817 C CA . ASP A 1 105 ? -11.573 2.148 26.572 1.00 91.44 105 ASP A CA 1
ATOM 818 C C . ASP A 1 105 ? -12.227 1.685 25.266 1.00 91.44 105 ASP A C 1
ATOM 820 O O . ASP A 1 105 ? -12.240 0.487 24.937 1.00 91.44 105 ASP A O 1
ATOM 824 N N . PHE A 1 106 ? -12.793 2.641 24.535 1.00 89.25 106 PHE A N 1
ATOM 825 C CA . PHE A 1 106 ? -13.391 2.449 23.218 1.00 89.25 106 PHE A CA 1
ATOM 826 C C . PHE A 1 106 ? -13.404 3.776 22.452 1.00 89.25 106 PHE A C 1
ATOM 828 O O . PHE A 1 106 ? -13.593 4.838 23.024 1.00 89.25 106 PHE A O 1
ATOM 835 N N . CYS A 1 107 ? -13.233 3.723 21.142 1.00 87.19 107 CYS A N 1
ATOM 836 C CA . CYS A 1 107 ? -13.406 4.851 20.239 1.00 87.19 107 CYS A CA 1
ATOM 837 C C . CYS A 1 107 ? -14.651 4.694 19.368 1.00 87.19 107 CYS A C 1
ATOM 839 O O . CYS A 1 107 ? -15.005 3.593 18.941 1.00 87.19 107 CYS A O 1
ATOM 841 N N . VAL A 1 108 ? -15.281 5.826 19.095 1.00 87.81 108 VAL A N 1
ATOM 842 C CA . VAL A 1 108 ? -16.405 6.006 18.190 1.00 87.81 108 VAL A CA 1
ATOM 843 C C . VAL A 1 108 ? -15.913 6.787 16.986 1.00 87.81 108 VAL A C 1
ATOM 845 O O . VAL A 1 108 ? -15.239 7.806 17.109 1.00 87.81 108 VAL A O 1
ATOM 848 N N . GLY A 1 109 ? -16.274 6.326 15.802 1.00 82.75 109 GLY A N 1
ATOM 849 C CA . GLY A 1 109 ? -15.938 6.993 14.558 1.00 82.75 109 GLY A CA 1
ATOM 850 C C . GLY A 1 109 ? -15.525 5.987 13.506 1.00 82.75 109 GLY A C 1
ATOM 851 O O . GLY A 1 109 ? -15.340 4.815 13.812 1.00 82.75 109 GLY A O 1
ATOM 852 N N . PRO A 1 110 ? -15.407 6.418 12.245 1.00 82.44 110 PRO A N 1
ATOM 853 C CA . PRO A 1 110 ? -15.074 5.497 11.178 1.00 82.44 110 PRO A CA 1
ATOM 854 C C . PRO A 1 110 ? -13.707 4.867 11.445 1.00 82.44 110 PRO A C 1
ATOM 856 O O . PRO A 1 110 ? -12.712 5.580 11.603 1.00 82.44 110 PRO A O 1
ATOM 859 N N . LEU A 1 111 ? -13.657 3.535 11.419 1.00 86.06 111 LEU A N 1
ATOM 860 C CA . LEU A 1 111 ? -12.401 2.801 11.369 1.00 86.06 111 LEU A CA 1
ATOM 861 C C . LEU A 1 111 ? -11.559 3.343 10.210 1.00 86.06 111 LEU A C 1
ATOM 863 O O . LEU A 1 111 ? -12.013 3.404 9.065 1.00 86.06 111 LEU A O 1
ATOM 867 N N . SER A 1 112 ? -10.324 3.734 10.508 1.00 88.12 112 SER A N 1
ATOM 868 C CA . SER A 1 112 ? -9.352 4.164 9.509 1.00 88.12 112 SER A CA 1
ATOM 869 C C . SER A 1 112 ? -8.106 3.291 9.593 1.00 88.12 112 SER A C 1
ATOM 871 O O . SER A 1 112 ? -7.815 2.689 10.626 1.00 88.12 112 SER A O 1
ATOM 873 N N . ALA A 1 113 ? -7.385 3.162 8.487 1.00 91.25 113 ALA A N 1
ATOM 874 C CA . ALA A 1 113 ? -6.145 2.409 8.445 1.00 91.25 113 ALA A CA 1
ATOM 875 C C . ALA A 1 113 ? -5.259 2.920 7.314 1.00 91.25 113 ALA A C 1
ATOM 877 O O . ALA A 1 113 ? -5.745 3.344 6.263 1.00 91.25 113 ALA A O 1
ATOM 878 N N . GLU A 1 114 ? -3.954 2.828 7.523 1.00 93.06 114 GLU A N 1
ATOM 879 C CA . GLU A 1 114 ? -2.959 3.033 6.483 1.00 93.06 114 GLU A CA 1
ATOM 880 C C . GLU A 1 114 ? -2.606 1.698 5.828 1.00 93.06 114 GLU A C 1
ATOM 882 O O . GLU A 1 114 ? -2.541 0.655 6.480 1.00 93.06 114 GLU A O 1
ATOM 887 N N . VAL A 1 115 ? -2.358 1.729 4.521 1.00 93.50 115 VAL A N 1
ATOM 888 C CA . VAL A 1 115 ? -1.878 0.579 3.754 1.00 93.50 115 VAL A CA 1
ATOM 889 C C . VAL A 1 115 ? -0.525 0.912 3.149 1.00 93.50 115 VAL A C 1
ATOM 891 O O . VAL A 1 115 ? -0.347 1.958 2.524 1.00 93.50 115 VAL A O 1
ATOM 894 N N . ALA A 1 116 ? 0.416 -0.013 3.299 1.00 91.12 116 ALA A N 1
ATOM 895 C CA . ALA A 1 116 ? 1.735 0.056 2.693 1.00 91.12 116 ALA A CA 1
ATOM 896 C C . ALA A 1 116 ? 2.063 -1.258 1.980 1.00 91.12 116 ALA A C 1
ATOM 898 O O . ALA A 1 116 ? 1.739 -2.339 2.472 1.00 91.12 116 ALA A O 1
ATOM 899 N N . GLY A 1 117 ? 2.738 -1.162 0.835 1.00 89.06 117 GLY A N 1
ATOM 900 C CA . GLY A 1 117 ? 3.181 -2.314 0.061 1.00 89.06 117 GLY A CA 1
ATOM 901 C C . GLY A 1 117 ? 4.691 -2.324 -0.149 1.00 89.06 117 GLY A C 1
ATOM 902 O O . GLY A 1 117 ? 5.314 -1.277 -0.324 1.00 89.06 117 GLY A O 1
ATOM 903 N N . ILE A 1 118 ? 5.270 -3.520 -0.160 1.00 89.44 118 ILE A N 1
ATOM 904 C CA . ILE A 1 118 ? 6.581 -3.801 -0.744 1.00 89.44 118 ILE A CA 1
ATOM 905 C C . ILE A 1 118 ? 6.302 -4.513 -2.060 1.00 89.44 118 ILE A C 1
ATOM 907 O O . ILE A 1 118 ? 5.677 -5.574 -2.074 1.00 89.44 118 ILE A O 1
ATOM 911 N N . TYR A 1 119 ? 6.722 -3.902 -3.164 1.00 89.12 119 TYR A N 1
ATOM 912 C CA . TYR A 1 119 ? 6.460 -4.444 -4.490 1.00 89.12 119 TYR A CA 1
ATOM 913 C C . TYR A 1 119 ? 7.201 -5.766 -4.710 1.00 89.12 119 TYR A C 1
ATOM 915 O O . TYR A 1 119 ? 8.336 -5.899 -4.240 1.00 89.12 119 TYR A O 1
ATOM 923 N N . PRO A 1 120 ? 6.598 -6.714 -5.447 1.00 88.12 120 PRO A N 1
ATOM 924 C CA . PRO A 1 120 ? 7.308 -7.889 -5.905 1.00 88.12 120 PRO A CA 1
ATOM 925 C C . PRO A 1 120 ? 8.527 -7.494 -6.739 1.00 88.12 120 PRO A C 1
ATOM 927 O O . PRO A 1 120 ? 8.495 -6.501 -7.480 1.00 88.12 120 PRO A O 1
ATOM 930 N N . SER A 1 121 ? 9.594 -8.281 -6.629 1.00 81.38 121 SER A N 1
ATOM 931 C CA . SER A 1 121 ? 10.832 -8.059 -7.373 1.00 81.38 121 SER A CA 1
ATOM 932 C C . SER A 1 121 ? 10.628 -8.219 -8.873 1.00 81.38 121 SER A C 1
ATOM 934 O O . SER A 1 121 ? 11.270 -7.501 -9.630 1.00 81.38 121 SER A O 1
ATOM 936 N N . CYS A 1 122 ? 9.719 -9.110 -9.286 1.00 78.81 122 CYS A N 1
ATOM 937 C CA . CYS A 1 122 ? 9.358 -9.354 -10.677 1.00 78.81 122 CYS A CA 1
ATOM 938 C C . CYS A 1 122 ? 7.851 -9.664 -10.834 1.00 78.81 122 CYS A C 1
ATOM 940 O O . CYS A 1 122 ? 7.257 -10.248 -9.928 1.00 78.81 122 CYS A O 1
ATOM 942 N N . PRO A 1 123 ? 7.265 -9.472 -12.033 1.00 78.69 123 PRO A N 1
ATOM 943 C CA . PRO A 1 123 ? 5.859 -9.793 -12.330 1.00 78.69 123 PRO A CA 1
ATOM 944 C C . PRO A 1 123 ? 5.396 -11.224 -12.042 1.00 78.69 123 PRO A C 1
ATOM 946 O O . PRO A 1 1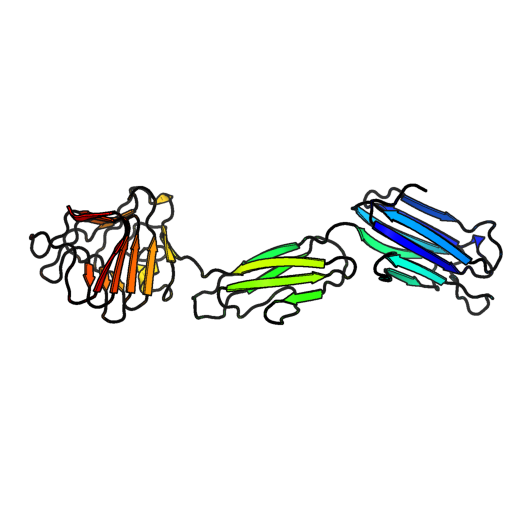23 ? 4.222 -11.437 -11.755 1.00 78.69 123 PRO A O 1
ATOM 949 N N . GLU A 1 124 ? 6.293 -12.204 -12.136 1.00 81.75 124 GLU A N 1
ATOM 950 C CA . GLU A 1 124 ? 5.986 -13.628 -11.921 1.00 81.75 124 GLU A CA 1
ATOM 951 C C . GLU A 1 124 ? 6.600 -14.179 -10.626 1.00 81.75 124 GLU A C 1
ATOM 953 O O . GLU A 1 124 ? 6.562 -15.385 -10.377 1.00 81.75 124 GLU A O 1
ATOM 958 N N . VAL A 1 125 ? 7.180 -13.309 -9.797 1.00 86.19 125 VAL A N 1
ATOM 959 C CA . VAL A 1 125 ? 7.767 -13.688 -8.513 1.00 86.19 125 VAL A CA 1
ATOM 960 C C . VAL A 1 125 ? 6.841 -13.205 -7.413 1.00 86.19 125 VAL A C 1
ATOM 962 O O . VAL A 1 125 ? 6.529 -12.027 -7.312 1.00 86.19 125 VAL A O 1
ATOM 965 N N . ALA A 1 126 ? 6.369 -14.142 -6.600 1.00 92.56 126 ALA A N 1
ATOM 966 C CA . ALA A 1 126 ? 5.471 -13.859 -5.496 1.00 92.56 126 ALA A CA 1
ATOM 967 C C . ALA A 1 126 ? 6.288 -13.541 -4.236 1.00 92.56 126 ALA A C 1
ATOM 969 O O . ALA A 1 126 ? 6.408 -14.383 -3.353 1.00 92.56 126 ALA A O 1
ATOM 970 N N . ASP A 1 127 ? 6.912 -12.367 -4.184 1.00 91.56 127 ASP A N 1
ATOM 971 C CA . ASP A 1 127 ? 7.692 -11.880 -3.033 1.00 91.56 127 ASP A CA 1
ATOM 972 C C . ASP A 1 127 ? 7.266 -10.477 -2.565 1.00 91.56 127 ASP A C 1
ATOM 974 O O . ASP A 1 127 ? 7.916 -9.883 -1.703 1.00 91.56 127 ASP A O 1
ATOM 978 N N . GLY A 1 128 ? 6.148 -9.966 -3.089 1.00 92.88 128 GLY A N 1
ATOM 979 C CA . GLY A 1 128 ? 5.526 -8.742 -2.603 1.00 92.88 128 GLY A CA 1
ATOM 980 C C . GLY A 1 128 ? 4.854 -8.922 -1.242 1.00 92.88 128 GLY A C 1
ATOM 981 O O . GLY A 1 128 ? 4.504 -10.035 -0.835 1.00 92.88 128 GLY A O 1
ATOM 982 N N . ILE A 1 129 ? 4.656 -7.803 -0.545 1.00 96.00 129 ILE A N 1
ATOM 983 C CA . ILE A 1 129 ? 4.038 -7.739 0.784 1.00 96.00 129 ILE A CA 1
ATOM 984 C C . ILE A 1 129 ? 3.042 -6.582 0.805 1.00 96.00 129 ILE A C 1
ATOM 986 O O . ILE A 1 129 ? 3.366 -5.498 0.329 1.00 96.00 129 ILE A O 1
ATOM 990 N N . ILE A 1 130 ? 1.867 -6.772 1.402 1.00 97.50 130 ILE A N 1
ATOM 991 C CA . ILE A 1 130 ? 0.962 -5.677 1.777 1.00 97.50 130 ILE A CA 1
ATOM 992 C C . ILE A 1 130 ? 0.769 -5.720 3.289 1.00 97.50 130 ILE A C 1
ATOM 994 O O . ILE A 1 130 ? 0.539 -6.782 3.862 1.00 97.50 130 ILE A O 1
ATOM 998 N N . THR A 1 131 ? 0.870 -4.567 3.943 1.00 97.38 131 THR A N 1
ATOM 999 C CA . THR A 1 131 ? 0.622 -4.398 5.377 1.00 97.38 131 THR A CA 1
ATOM 1000 C C . THR A 1 131 ? -0.432 -3.325 5.598 1.00 97.38 131 THR A C 1
ATOM 1002 O O . THR A 1 131 ? -0.353 -2.244 5.017 1.00 97.38 131 THR A O 1
ATOM 1005 N N . VAL A 1 132 ? -1.401 -3.629 6.456 1.00 96.44 132 VAL A N 1
ATOM 1006 C CA . VAL A 1 132 ? -2.451 -2.718 6.914 1.00 96.44 132 VAL A CA 1
ATOM 1007 C C . VAL A 1 132 ? -2.174 -2.351 8.364 1.00 96.44 132 VAL A C 1
ATOM 1009 O O . VAL A 1 132 ? -1.980 -3.231 9.205 1.00 96.44 132 VAL A O 1
ATOM 1012 N N . VAL A 1 133 ? -2.203 -1.061 8.666 1.00 92.25 133 VAL A N 1
ATOM 1013 C CA . VAL A 1 133 ? -2.012 -0.517 10.010 1.00 92.25 133 VAL A CA 1
ATOM 1014 C C . VAL A 1 133 ? -3.258 0.290 10.376 1.00 92.25 133 VAL A C 1
ATOM 1016 O O . VAL A 1 133 ? -3.396 1.422 9.915 1.00 92.25 133 VAL A O 1
ATOM 1019 N N . PRO A 1 134 ? -4.194 -0.278 11.158 1.00 90.19 134 PRO A N 1
ATOM 1020 C CA . PRO A 1 134 ? -5.327 0.473 11.690 1.00 90.19 134 PRO A CA 1
ATOM 1021 C C . PRO A 1 134 ? -4.868 1.691 12.498 1.00 90.19 134 PRO A C 1
ATOM 1023 O O . PRO A 1 134 ? -3.836 1.639 13.173 1.00 90.19 134 PRO A O 1
ATOM 1026 N N . SER A 1 135 ? -5.630 2.784 12.434 1.00 80.62 135 SER A N 1
ATOM 1027 C CA . SER A 1 135 ? -5.452 3.919 13.342 1.00 80.62 135 SER A CA 1
ATOM 1028 C C . SER A 1 135 ? -5.688 3.482 14.787 1.00 80.62 135 SER A C 1
ATOM 1030 O O . SER A 1 135 ? -6.395 2.510 15.029 1.00 80.62 135 SER A O 1
ATOM 1032 N N . ALA A 1 136 ? -5.071 4.188 15.734 1.00 62.34 136 ALA A N 1
ATOM 1033 C CA . ALA A 1 136 ? -5.020 3.807 17.142 1.00 62.34 136 ALA A CA 1
ATOM 1034 C C . ALA A 1 136 ? -6.382 3.416 17.757 1.00 62.34 136 ALA A C 1
ATOM 1036 O O . ALA A 1 136 ? -7.431 3.940 17.394 1.00 62.34 136 ALA A O 1
ATOM 1037 N N . GLY A 1 137 ? -6.305 2.492 18.715 1.00 60.88 137 GLY A N 1
ATOM 1038 C CA . GLY A 1 137 ? -7.402 1.908 19.481 1.00 60.88 137 GLY A CA 1
ATOM 1039 C C . GLY A 1 137 ? -6.975 0.516 19.954 1.00 60.88 137 GLY A C 1
ATOM 1040 O O . GLY A 1 137 ? -6.412 -0.248 19.164 1.00 60.88 137 GLY A O 1
ATOM 1041 N N . GLU A 1 138 ? -7.186 0.177 21.229 1.00 65.38 138 GLU A N 1
ATOM 1042 C CA . GLU A 1 138 ? -6.877 -1.154 21.783 1.00 65.38 138 GLU A CA 1
ATOM 1043 C C . GLU A 1 138 ? -7.953 -2.187 21.401 1.00 65.38 138 GLU A C 1
ATOM 1045 O O . GLU A 1 138 ? -8.602 -2.812 22.241 1.00 65.38 138 GLU A O 1
ATOM 1050 N N . TYR A 1 139 ? -8.163 -2.362 20.098 1.00 73.00 139 TYR A N 1
ATOM 1051 C CA . TYR A 1 139 ? -9.107 -3.332 19.560 1.00 73.00 139 TYR A CA 1
ATOM 1052 C C . TYR A 1 139 ? -8.413 -4.602 19.078 1.00 73.00 139 TYR A C 1
ATOM 1054 O O . TYR A 1 139 ? -7.266 -4.602 18.626 1.00 73.00 139 TYR A O 1
ATOM 1062 N N . THR A 1 140 ? -9.150 -5.712 19.128 1.00 83.81 140 THR A N 1
ATOM 1063 C CA . THR A 1 140 ? -8.770 -6.915 18.388 1.00 83.81 140 THR A CA 1
ATOM 1064 C C . THR A 1 140 ? -9.266 -6.763 16.957 1.00 83.81 140 THR A C 1
ATOM 1066 O O . THR A 1 140 ? -10.440 -6.985 16.674 1.00 83.81 140 THR A O 1
ATOM 1069 N N . TYR A 1 141 ? -8.370 -6.382 16.051 1.00 90.31 141 TYR A N 1
ATOM 1070 C CA . TYR A 1 141 ? -8.702 -6.257 14.636 1.00 90.31 141 TYR A CA 1
ATOM 1071 C C . TYR A 1 141 ? -8.800 -7.624 13.960 1.00 90.31 141 TYR A C 1
ATOM 1073 O O . TYR A 1 141 ? -7.985 -8.523 14.185 1.00 90.31 141 TYR A O 1
ATOM 1081 N N . THR A 1 142 ? -9.777 -7.756 13.071 1.00 93.81 142 THR A N 1
ATOM 1082 C CA . THR A 1 142 ? -9.915 -8.890 12.158 1.00 93.81 142 THR A CA 1
ATOM 1083 C C . THR A 1 142 ? -9.721 -8.422 10.723 1.00 93.81 142 THR A C 1
ATOM 1085 O O . THR A 1 142 ? -10.083 -7.301 10.367 1.00 93.81 142 THR A O 1
ATOM 1088 N N . TYR A 1 143 ? -9.125 -9.288 9.904 1.00 96.88 143 TYR A N 1
ATOM 1089 C CA . TYR A 1 143 ? -8.811 -9.010 8.507 1.00 96.88 143 TYR A CA 1
ATOM 1090 C C . TYR A 1 143 ? -9.418 -10.101 7.636 1.00 96.88 143 TYR A C 1
ATOM 1092 O O . TYR A 1 143 ? -9.362 -11.283 7.980 1.00 96.88 143 TYR A O 1
ATOM 1100 N N . ASN A 1 144 ? -9.968 -9.711 6.494 1.00 97.62 144 ASN A N 1
ATOM 1101 C CA . ASN A 1 144 ? -10.420 -10.632 5.464 1.00 97.62 144 ASN A CA 1
ATOM 1102 C C . ASN A 1 144 ? -9.967 -10.115 4.102 1.00 97.62 144 ASN A C 1
ATOM 1104 O O . ASN A 1 144 ? -10.514 -9.139 3.584 1.00 97.62 144 ASN A O 1
ATOM 1108 N N . TRP A 1 145 ? -8.940 -10.752 3.552 1.00 97.94 145 TRP A N 1
ATOM 1109 C CA . TRP A 1 145 ? -8.359 -10.387 2.269 1.00 97.94 145 TRP A CA 1
ATOM 1110 C C . TRP A 1 145 ? -9.056 -11.103 1.111 1.00 97.94 145 TRP A C 1
ATOM 1112 O O . TRP A 1 145 ? -9.517 -12.237 1.245 1.00 97.94 145 TRP A O 1
ATOM 1122 N N . SER A 1 146 ? -9.053 -10.492 -0.072 1.00 98.00 146 SER A N 1
ATOM 1123 C CA . SER A 1 146 ? -9.592 -11.075 -1.309 1.00 98.00 146 SER A CA 1
ATOM 1124 C C . SER A 1 146 ? -8.922 -12.395 -1.707 1.00 98.00 146 SER A C 1
ATOM 1126 O O . SER A 1 146 ? -9.528 -13.209 -2.402 1.00 98.00 146 SER A O 1
ATOM 1128 N N . ASN A 1 147 ? -7.690 -12.632 -1.249 1.00 95.75 147 ASN A N 1
ATOM 1129 C CA . ASN A 1 147 ? -6.953 -13.883 -1.438 1.00 95.75 147 ASN A CA 1
ATOM 1130 C C . ASN A 1 147 ? -7.168 -14.910 -0.303 1.00 95.75 147 ASN A C 1
ATOM 1132 O O . ASN A 1 147 ? -6.542 -15.969 -0.315 1.00 95.75 147 ASN A O 1
ATOM 1136 N N . GLY A 1 148 ? -8.036 -14.614 0.669 1.00 97.00 148 GLY A N 1
ATOM 1137 C CA . GLY A 1 148 ? -8.374 -15.486 1.795 1.00 97.00 148 GLY A CA 1
ATOM 1138 C C . GLY A 1 148 ? -7.442 -15.392 3.007 1.00 97.00 148 GLY A C 1
ATOM 1139 O O . GLY A 1 148 ? -7.649 -16.126 3.974 1.00 97.00 148 GLY A O 1
ATOM 1140 N N . ALA A 1 149 ? -6.431 -14.518 2.987 1.00 97.88 149 ALA A N 1
ATOM 1141 C CA . ALA A 1 149 ? -5.616 -14.244 4.169 1.00 97.88 149 ALA A CA 1
ATOM 1142 C C . ALA A 1 149 ? -6.422 -13.503 5.255 1.00 97.88 149 ALA A C 1
ATOM 1144 O O . ALA A 1 149 ? -7.438 -12.863 4.972 1.00 97.88 149 ALA A O 1
ATOM 1145 N N . ASN A 1 150 ? -5.959 -13.575 6.507 1.00 97.25 150 ASN A N 1
ATOM 1146 C CA . ASN A 1 150 ? -6.649 -13.002 7.671 1.00 97.25 150 ASN A CA 1
ATOM 1147 C C . ASN A 1 150 ? -5.719 -12.306 8.682 1.00 97.25 150 ASN A C 1
ATOM 1149 O O . ASN A 1 150 ? -6.073 -12.118 9.845 1.00 97.25 150 ASN A O 1
ATOM 1153 N N . THR A 1 151 ? -4.529 -11.914 8.236 1.00 97.19 151 THR A N 1
ATOM 1154 C CA . THR A 1 151 ? -3.512 -11.221 9.033 1.00 97.19 151 THR A CA 1
ATOM 1155 C C . THR A 1 151 ? -3.373 -9.762 8.600 1.00 97.19 151 THR A C 1
ATOM 1157 O O . THR A 1 151 ? -3.718 -9.405 7.476 1.00 97.19 151 THR A O 1
ATOM 1160 N N . ALA A 1 152 ? -2.830 -8.913 9.477 1.00 95.94 152 ALA A N 1
ATOM 1161 C CA . ALA A 1 152 ? -2.563 -7.504 9.166 1.00 95.94 152 ALA A CA 1
ATOM 1162 C C . ALA A 1 152 ? -1.543 -7.318 8.029 1.00 95.94 152 ALA A C 1
ATOM 1164 O O . ALA A 1 152 ? -1.587 -6.333 7.298 1.00 95.94 152 ALA A O 1
ATOM 1165 N N . SER A 1 153 ? -0.621 -8.272 7.885 1.00 97.56 153 SER A N 1
ATOM 1166 C CA . SER A 1 153 ? 0.375 -8.313 6.819 1.00 97.56 153 SER A CA 1
ATOM 1167 C C . SER A 1 153 ? 0.244 -9.616 6.043 1.00 97.56 153 SER A C 1
ATOM 1169 O O . SER A 1 153 ? 0.065 -10.677 6.651 1.00 97.56 153 SER A O 1
ATOM 1171 N N . VAL A 1 154 ? 0.316 -9.527 4.719 1.00 98.06 154 VAL A N 1
ATOM 1172 C CA . VAL A 1 154 ? 0.258 -10.662 3.798 1.00 98.06 154 VAL A CA 1
ATOM 1173 C C . VAL A 1 154 ? 1.466 -10.586 2.878 1.00 98.06 154 VAL A C 1
ATOM 1175 O O . VAL A 1 154 ? 1.688 -9.564 2.230 1.00 98.06 154 VAL A O 1
ATOM 1178 N N . ASP A 1 155 ? 2.247 -11.659 2.843 1.00 97.38 155 ASP A N 1
ATOM 1179 C CA . ASP A 1 155 ? 3.431 -11.812 2.005 1.00 97.38 155 ASP A CA 1
ATOM 1180 C C . ASP A 1 155 ? 3.185 -12.822 0.874 1.00 97.38 155 ASP A C 1
ATOM 1182 O O . ASP A 1 155 ? 2.074 -13.326 0.687 1.00 97.38 155 ASP A O 1
ATOM 1186 N N . ASN A 1 156 ? 4.234 -13.101 0.100 1.00 95.62 156 ASN A N 1
ATOM 1187 C CA . ASN A 1 156 ? 4.190 -13.997 -1.052 1.00 95.62 156 ASN A CA 1
ATOM 1188 C C . ASN A 1 156 ? 3.141 -13.577 -2.096 1.00 95.62 156 ASN A C 1
ATOM 1190 O O . ASN A 1 156 ? 2.392 -14.402 -2.630 1.00 95.62 156 ASN A O 1
ATOM 1194 N N . LEU A 1 157 ? 3.067 -12.273 -2.367 1.00 94.88 157 LEU A N 1
ATOM 1195 C CA . LEU A 1 157 ? 2.093 -11.685 -3.277 1.00 94.88 157 LEU A CA 1
ATOM 1196 C C . LEU A 1 157 ? 2.707 -11.411 -4.650 1.00 94.88 157 LEU A C 1
ATOM 1198 O O . LEU A 1 157 ? 3.834 -10.934 -4.753 1.00 94.88 157 LEU A O 1
ATOM 1202 N N . LEU A 1 158 ? 1.937 -11.685 -5.703 1.00 93.12 158 LEU A N 1
ATOM 1203 C CA . LEU A 1 158 ? 2.193 -11.173 -7.053 1.00 93.12 158 LEU A CA 1
ATOM 1204 C C . LEU A 1 158 ? 1.614 -9.762 -7.183 1.00 93.12 158 LEU A C 1
ATOM 1206 O O . LEU A 1 158 ? 0.714 -9.389 -6.426 1.00 93.12 158 LEU A O 1
ATOM 1210 N N . ALA A 1 159 ? 2.056 -9.005 -8.185 1.00 89.75 159 ALA A N 1
ATOM 1211 C CA . ALA A 1 159 ? 1.373 -7.770 -8.545 1.00 89.75 159 ALA A CA 1
ATOM 1212 C C . ALA A 1 159 ? -0.088 -8.057 -8.933 1.00 89.75 159 ALA A C 1
ATOM 1214 O O . ALA A 1 159 ? -0.392 -9.060 -9.583 1.00 89.75 159 ALA A O 1
ATOM 1215 N N . GLY A 1 160 ? -0.996 -7.180 -8.521 1.00 91.62 160 GLY A N 1
ATOM 1216 C CA . GLY A 1 160 ? -2.431 -7.336 -8.710 1.00 91.62 160 GLY A CA 1
ATOM 1217 C C . GLY A 1 160 ? -3.246 -6.469 -7.758 1.00 91.62 160 GLY A C 1
ATOM 1218 O O . GLY A 1 160 ? -2.702 -5.756 -6.915 1.00 91.62 160 GLY A O 1
ATOM 1219 N N . ASP A 1 161 ? -4.564 -6.550 -7.903 1.00 95.19 161 ASP A N 1
ATOM 1220 C CA . ASP A 1 161 ? -5.512 -5.855 -7.040 1.00 95.19 161 ASP A CA 1
ATOM 1221 C C . ASP A 1 161 ? -5.869 -6.723 -5.832 1.00 95.19 161 ASP A C 1
ATOM 1223 O O . ASP A 1 161 ? -6.325 -7.864 -5.962 1.00 95.19 161 ASP A O 1
ATOM 1227 N N . TYR A 1 162 ? -5.683 -6.156 -4.648 1.00 97.38 162 TYR A N 1
ATOM 1228 C CA . TYR A 1 162 ? -6.021 -6.768 -3.377 1.00 97.38 162 TYR A CA 1
ATOM 1229 C C . TYR A 1 162 ? -7.064 -5.915 -2.678 1.00 97.38 162 TYR A C 1
ATOM 1231 O O . TYR A 1 162 ? -6.975 -4.692 -2.661 1.00 97.38 162 TYR A O 1
ATOM 1239 N N . GLN A 1 163 ? -8.041 -6.580 -2.079 1.00 97.75 163 GLN A N 1
ATOM 1240 C CA . GLN A 1 163 ? -9.012 -5.939 -1.210 1.00 97.75 163 GLN A CA 1
ATOM 1241 C C . GLN A 1 163 ? -8.880 -6.549 0.175 1.00 97.75 163 GLN A C 1
ATOM 1243 O O . GLN A 1 163 ? -8.711 -7.763 0.299 1.00 97.75 163 GLN A O 1
ATOM 1248 N N . VAL A 1 164 ? -8.984 -5.726 1.208 1.00 98.00 164 VAL A N 1
ATOM 1249 C CA . VAL A 1 164 ? -9.066 -6.180 2.594 1.00 98.00 164 VAL A CA 1
ATOM 1250 C C . VAL A 1 164 ? -10.249 -5.524 3.275 1.00 98.00 164 VAL A C 1
ATOM 1252 O O . VAL A 1 164 ? -10.445 -4.316 3.182 1.00 98.00 164 VAL A O 1
ATOM 1255 N N . THR A 1 165 ? -11.047 -6.336 3.960 1.00 96.56 165 THR A N 1
ATOM 1256 C CA . THR A 1 165 ? -12.017 -5.853 4.942 1.00 96.56 165 THR A CA 1
ATOM 1257 C C . THR A 1 165 ? -11.379 -5.945 6.320 1.00 96.56 165 THR A C 1
ATOM 1259 O O . THR A 1 165 ? -11.037 -7.041 6.768 1.00 96.56 165 THR A O 1
ATOM 1262 N N . VAL A 1 166 ? -11.188 -4.798 6.960 1.00 95.19 166 VAL A N 1
ATOM 1263 C CA . VAL A 1 166 ? -10.701 -4.662 8.335 1.00 95.19 166 VAL A CA 1
ATOM 1264 C C . VAL A 1 166 ? -11.904 -4.406 9.233 1.00 95.19 166 VAL A C 1
ATOM 1266 O O . VAL A 1 166 ? -12.778 -3.627 8.863 1.00 95.19 166 VAL A O 1
ATOM 1269 N N . SER A 1 167 ? -11.962 -5.046 10.395 1.00 90.38 167 SER A N 1
ATOM 1270 C CA . SER A 1 167 ? -13.024 -4.833 11.380 1.00 90.38 167 SER A CA 1
ATOM 1271 C C . SER A 1 167 ? -12.432 -4.787 12.780 1.00 90.38 167 SER A C 1
ATOM 1273 O O . SER A 1 167 ? -11.698 -5.701 13.153 1.00 90.38 167 SER A O 1
ATOM 1275 N N . ASP A 1 168 ? -12.784 -3.774 13.562 1.00 87.00 168 ASP A N 1
ATOM 1276 C CA . ASP A 1 168 ? -12.467 -3.680 14.999 1.00 87.00 168 ASP A CA 1
ATOM 1277 C C . ASP A 1 168 ? -13.566 -4.297 15.889 1.00 87.00 168 ASP A C 1
ATOM 1279 O O . ASP A 1 168 ? -13.415 -4.410 17.103 1.00 87.00 168 ASP A O 1
ATOM 1283 N N . GLY A 1 169 ? -14.662 -4.737 15.260 1.00 82.94 169 GLY A N 1
ATOM 1284 C CA . GLY A 1 169 ? -15.832 -5.334 15.900 1.00 82.94 169 GLY A CA 1
ATOM 1285 C C . GLY A 1 169 ? -17.018 -4.375 15.963 1.00 82.94 169 GLY A C 1
ATOM 1286 O O . GLY A 1 169 ? -18.155 -4.835 15.938 1.00 82.94 169 GLY A O 1
ATOM 1287 N N . LEU A 1 170 ? -16.762 -3.067 15.969 1.00 81.81 170 LEU A N 1
ATOM 1288 C CA . LEU A 1 170 ? -17.769 -2.011 15.936 1.00 81.81 170 LEU A CA 1
ATOM 1289 C C . LEU A 1 170 ? -18.013 -1.510 14.510 1.00 81.81 170 LEU A C 1
ATOM 1291 O O . LEU A 1 170 ? -19.169 -1.318 14.125 1.00 81.81 170 LEU A O 1
ATOM 1295 N N . ASP A 1 171 ? -16.946 -1.335 13.739 1.00 84.19 171 ASP A N 1
ATOM 1296 C CA . ASP A 1 171 ? -16.937 -0.806 12.382 1.00 84.19 171 ASP A CA 1
ATOM 1297 C C . ASP A 1 171 ? -16.191 -1.725 11.416 1.00 84.19 171 ASP A C 1
ATOM 1299 O O . ASP A 1 171 ? -15.381 -2.575 11.794 1.00 84.19 171 ASP A O 1
ATOM 1303 N N . GLN A 1 172 ? -16.475 -1.532 10.126 1.00 89.31 172 GLN A N 1
ATOM 1304 C CA . GLN A 1 172 ? -15.759 -2.179 9.035 1.00 89.31 172 GLN A CA 1
ATOM 1305 C C . GLN A 1 172 ? -15.203 -1.145 8.067 1.00 89.31 172 GLN A C 1
ATOM 1307 O O . GLN A 1 172 ? -15.883 -0.192 7.686 1.00 89.31 172 GLN A O 1
ATOM 1312 N N . LEU A 1 173 ? -13.981 -1.393 7.610 1.00 92.44 173 LEU A N 1
ATOM 1313 C CA . LEU A 1 173 ? -13.288 -0.604 6.608 1.00 92.44 173 LEU A CA 1
ATOM 1314 C C . LEU A 1 173 ? -12.865 -1.519 5.460 1.00 92.44 173 LEU A C 1
ATOM 1316 O O . LEU A 1 173 ? -12.136 -2.488 5.665 1.00 92.44 173 LEU A O 1
ATOM 1320 N N . ILE A 1 174 ? -13.309 -1.198 4.247 1.00 95.75 174 ILE A N 1
ATOM 1321 C CA . ILE A 1 174 ? -12.857 -1.868 3.026 1.00 95.75 174 ILE A CA 1
ATOM 1322 C C . ILE A 1 174 ? -11.763 -1.010 2.398 1.00 95.75 174 ILE A C 1
ATOM 1324 O O . ILE A 1 174 ? -11.977 0.172 2.130 1.00 95.75 174 ILE A O 1
ATOM 1328 N N . LEU A 1 175 ? -10.602 -1.614 2.161 1.00 95.44 175 LEU A N 1
ATOM 1329 C CA . LEU A 1 175 ? -9.469 -0.985 1.491 1.00 95.44 175 LEU A CA 1
ATOM 1330 C C . LEU A 1 175 ? -9.150 -1.757 0.221 1.00 95.44 175 LEU A C 1
ATOM 1332 O O . LEU A 1 175 ? -8.950 -2.971 0.267 1.00 95.44 175 LEU A O 1
ATOM 1336 N N . ASP A 1 176 ? -9.054 -1.035 -0.887 1.00 95.00 176 ASP A N 1
ATOM 1337 C CA . ASP A 1 176 ? -8.526 -1.548 -2.144 1.00 95.00 176 ASP A CA 1
ATOM 1338 C C . ASP A 1 176 ? -7.068 -1.095 -2.299 1.00 95.00 176 ASP A C 1
ATOM 1340 O O . ASP A 1 176 ? -6.728 0.065 -2.047 1.00 95.00 176 ASP A O 1
ATOM 1344 N N . TYR A 1 177 ? -6.198 -2.006 -2.725 1.00 93.44 177 TYR A N 1
ATOM 1345 C CA . TYR A 1 177 ? -4.791 -1.732 -2.976 1.00 93.44 177 TYR A CA 1
ATOM 1346 C C . TYR A 1 177 ? -4.300 -2.467 -4.220 1.00 93.44 177 TYR A C 1
ATOM 1348 O O . TYR A 1 177 ? -4.316 -3.696 -4.283 1.00 93.44 177 TYR A O 1
ATOM 1356 N N . THR A 1 178 ? -3.803 -1.710 -5.195 1.00 91.25 178 THR A N 1
ATOM 1357 C CA . THR A 1 178 ? -3.121 -2.272 -6.362 1.00 91.25 178 THR A CA 1
ATOM 1358 C C . THR A 1 178 ? -1.638 -2.414 -6.046 1.00 91.25 178 THR A C 1
ATOM 1360 O O . THR A 1 178 ? -0.889 -1.434 -6.044 1.00 91.25 178 THR A O 1
ATOM 1363 N N . LEU A 1 179 ? -1.200 -3.646 -5.800 1.00 89.50 179 LEU A N 1
ATOM 1364 C CA . LEU A 1 179 ? 0.216 -3.968 -5.715 1.00 89.50 179 LEU A CA 1
ATOM 1365 C C . LEU A 1 179 ? 0.778 -3.991 -7.136 1.00 89.50 179 LEU A C 1
ATOM 1367 O O . LEU A 1 179 ? 0.427 -4.851 -7.939 1.00 89.50 179 LEU A O 1
ATOM 1371 N N . ILE A 1 180 ? 1.635 -3.034 -7.464 1.00 83.19 180 ILE A N 1
ATOM 1372 C CA . ILE A 1 180 ? 2.331 -2.996 -8.752 1.00 83.19 180 ILE A CA 1
ATOM 1373 C C . ILE A 1 180 ? 3.677 -3.715 -8.651 1.00 83.19 180 ILE A C 1
ATOM 1375 O O . ILE A 1 180 ? 4.178 -3.957 -7.556 1.00 83.19 180 ILE A O 1
ATOM 1379 N N . ASN A 1 181 ? 4.275 -4.045 -9.795 1.00 78.88 181 ASN A N 1
ATOM 1380 C CA . ASN A 1 181 ? 5.670 -4.480 -9.822 1.00 78.88 181 ASN A CA 1
ATOM 1381 C C . ASN A 1 181 ? 6.599 -3.308 -9.514 1.00 78.88 181 ASN A C 1
ATOM 1383 O O . ASN A 1 181 ? 6.251 -2.148 -9.759 1.00 78.88 181 ASN A O 1
ATOM 1387 N N . GLY A 1 182 ? 7.788 -3.614 -8.997 1.00 70.88 182 GLY A N 1
ATOM 1388 C CA . GLY A 1 182 ? 8.824 -2.603 -8.845 1.00 70.88 182 GLY A CA 1
ATOM 1389 C C . GLY A 1 182 ? 9.150 -1.949 -10.192 1.00 70.88 182 GLY A C 1
ATOM 1390 O O . GLY A 1 182 ? 9.437 -2.632 -11.169 1.00 70.88 182 GLY A O 1
ATOM 1391 N N . ASN A 1 183 ? 9.132 -0.616 -10.248 1.00 76.50 183 ASN A N 1
ATOM 1392 C CA . ASN A 1 183 ? 9.674 0.121 -11.388 1.00 76.50 183 ASN A CA 1
ATOM 1393 C C . ASN A 1 183 ? 11.190 0.260 -11.220 1.00 76.50 183 ASN A C 1
ATOM 1395 O O . ASN A 1 183 ? 11.671 0.711 -10.177 1.00 76.50 183 ASN A O 1
ATOM 1399 N N . SER A 1 184 ? 11.946 -0.064 -12.265 1.00 86.69 184 SER A N 1
ATOM 1400 C CA . SER A 1 184 ? 13.380 0.221 -12.300 1.00 86.69 184 SER A CA 1
ATOM 1401 C C . SER A 1 184 ? 13.596 1.689 -12.668 1.00 86.69 184 SER A C 1
ATOM 1403 O O . SER A 1 184 ? 13.145 2.133 -13.719 1.00 86.69 184 SER A O 1
ATOM 1405 N N . ILE A 1 185 ? 14.307 2.449 -11.833 1.00 90.19 185 ILE A N 1
ATOM 1406 C CA . ILE A 1 185 ? 14.625 3.857 -12.113 1.00 90.19 185 ILE A CA 1
ATOM 1407 C C . ILE A 1 185 ? 16.093 3.978 -12.517 1.00 90.19 185 ILE A C 1
ATOM 1409 O O . ILE A 1 185 ? 16.998 3.595 -11.771 1.00 90.19 185 ILE A O 1
ATOM 1413 N N . VAL A 1 186 ? 16.331 4.552 -13.691 1.00 95.00 186 VAL A N 1
ATOM 1414 C CA . VAL A 1 186 ? 17.656 4.970 -14.150 1.00 95.00 186 VAL A CA 1
ATOM 1415 C C . VAL A 1 186 ? 17.956 6.346 -13.570 1.00 95.00 186 VAL A C 1
ATOM 1417 O O . VAL A 1 186 ? 17.273 7.311 -13.897 1.00 95.00 186 VAL A O 1
ATOM 1420 N N . PHE A 1 187 ? 18.983 6.452 -12.731 1.00 95.19 187 PHE A N 1
ATOM 1421 C CA . PHE A 1 187 ? 19.355 7.701 -12.047 1.00 95.19 187 PHE A CA 1
ATOM 1422 C C . PHE A 1 187 ? 20.799 8.144 -12.321 1.00 95.19 187 PHE A C 1
ATOM 1424 O O . PHE A 1 187 ? 21.294 9.097 -11.725 1.00 95.19 187 PHE A O 1
ATOM 1431 N N . THR A 1 188 ? 21.500 7.463 -13.230 1.00 96.31 188 THR A N 1
ATOM 1432 C CA . THR A 1 188 ? 22.827 7.874 -13.702 1.00 96.31 188 THR A CA 1
ATOM 1433 C C . THR A 1 188 ? 22.941 7.740 -15.216 1.00 96.31 188 THR A C 1
ATOM 1435 O O . THR A 1 188 ? 22.445 6.781 -15.807 1.00 96.31 188 THR A O 1
ATOM 1438 N N . ALA A 1 189 ? 23.656 8.681 -15.841 1.00 97.06 189 ALA A N 1
ATOM 1439 C CA . ALA A 1 189 ? 24.005 8.633 -17.261 1.00 97.06 189 ALA A CA 1
ATOM 1440 C C . ALA A 1 189 ? 25.211 7.723 -17.574 1.00 97.06 189 ALA A C 1
ATOM 1442 O O . ALA A 1 189 ? 25.680 7.660 -18.711 1.00 97.06 189 ALA A O 1
ATOM 1443 N N . SER A 1 190 ? 25.740 7.025 -16.566 1.00 97.25 190 SER A N 1
ATOM 1444 C CA . SER A 1 190 ? 26.847 6.083 -16.739 1.00 97.25 190 SER A CA 1
ATOM 1445 C C . SER A 1 190 ? 26.430 4.892 -17.608 1.00 97.25 190 SER A C 1
ATOM 1447 O O . SER A 1 190 ? 25.319 4.381 -17.487 1.00 97.25 190 SER A O 1
ATOM 1449 N N . ASN A 1 191 ? 27.347 4.408 -18.450 1.00 95.81 191 ASN A N 1
ATOM 1450 C CA . ASN A 1 191 ? 27.119 3.248 -19.320 1.00 95.81 191 ASN A CA 1
ATOM 1451 C C . ASN A 1 191 ? 26.752 1.963 -18.550 1.00 95.81 191 ASN A C 1
ATOM 1453 O O . ASN A 1 191 ? 26.057 1.098 -19.082 1.00 95.81 191 ASN A O 1
ATOM 1457 N N . GLU A 1 192 ? 27.266 1.807 -17.330 1.00 94.50 192 GLU A N 1
ATOM 1458 C CA . GLU A 1 192 ? 27.142 0.599 -16.515 1.00 94.50 192 GLU A CA 1
ATOM 1459 C C . GLU A 1 192 ? 27.145 0.926 -15.014 1.00 94.50 192 GLU A C 1
ATOM 1461 O O . GLU A 1 192 ? 27.338 2.074 -14.612 1.00 94.50 192 GLU A O 1
ATOM 1466 N N . GLY A 1 193 ? 26.940 -0.100 -14.184 1.00 91.38 193 GLY A N 1
ATOM 1467 C CA . GLY A 1 193 ? 26.853 0.030 -12.730 1.00 91.38 193 GLY A CA 1
ATOM 1468 C C . GLY A 1 193 ? 25.428 0.267 -12.229 1.00 91.38 193 GLY A C 1
ATOM 1469 O O . GLY A 1 193 ? 24.474 0.363 -13.006 1.00 91.38 193 GLY A O 1
ATOM 1470 N N . LEU A 1 194 ? 25.277 0.313 -10.904 1.00 89.19 194 LEU A N 1
ATOM 1471 C CA . LEU A 1 194 ? 23.985 0.508 -10.247 1.00 89.19 194 LEU A CA 1
ATOM 1472 C C . LEU A 1 194 ? 23.315 1.804 -10.732 1.00 89.19 194 LEU A C 1
ATOM 1474 O O . LEU A 1 194 ? 23.960 2.848 -10.795 1.00 89.19 194 LEU A O 1
ATOM 1478 N N . GLY A 1 195 ? 22.027 1.722 -11.069 1.00 89.31 195 GLY A N 1
ATOM 1479 C CA . GLY A 1 195 ? 21.237 2.863 -11.541 1.00 89.31 195 GLY A CA 1
ATOM 1480 C C . GLY A 1 195 ? 21.430 3.236 -13.011 1.00 89.31 195 GLY A C 1
ATOM 1481 O O . GLY A 1 195 ? 20.814 4.199 -13.460 1.00 89.31 195 GLY A O 1
ATOM 1482 N N . SER A 1 196 ? 22.277 2.520 -13.759 1.00 96.50 196 SER A N 1
ATOM 1483 C CA . SER A 1 196 ? 22.422 2.714 -15.208 1.00 96.50 196 SER A CA 1
ATOM 1484 C C . SER A 1 196 ? 21.280 2.056 -15.986 1.00 96.50 196 SER A C 1
ATOM 1486 O O . SER A 1 196 ? 20.726 1.037 -15.563 1.00 96.50 196 SER A O 1
ATOM 1488 N N . LEU A 1 197 ? 20.990 2.583 -17.181 1.00 96.44 197 LEU A N 1
ATOM 1489 C CA . LEU A 1 197 ? 20.033 1.974 -18.110 1.00 96.44 197 LEU A CA 1
ATOM 1490 C C . LEU A 1 197 ? 20.404 0.528 -18.449 1.00 96.44 197 LEU A C 1
ATOM 1492 O O . LEU A 1 197 ? 19.535 -0.337 -18.504 1.00 96.44 197 LEU A O 1
ATOM 1496 N N . ARG A 1 198 ? 21.698 0.257 -18.648 1.00 95.38 198 ARG A N 1
ATOM 1497 C CA . ARG A 1 198 ? 22.189 -1.092 -18.930 1.00 95.38 198 ARG A CA 1
ATOM 1498 C C . ARG A 1 198 ? 21.839 -2.047 -17.799 1.00 95.38 198 ARG A C 1
ATOM 1500 O O . ARG A 1 198 ? 21.254 -3.087 -18.068 1.00 95.38 198 ARG A O 1
ATOM 1507 N N . ALA A 1 199 ? 22.149 -1.684 -16.553 1.00 91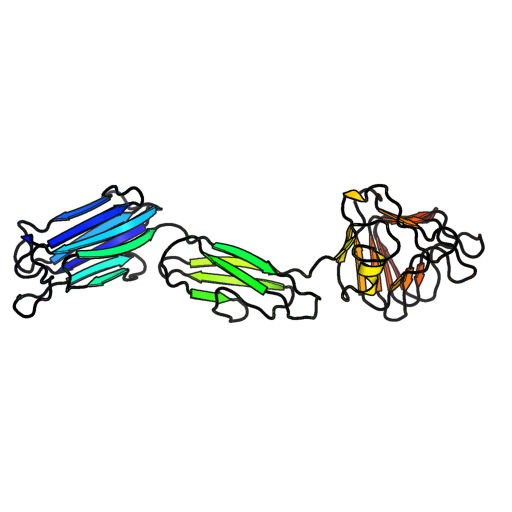.75 199 ALA A N 1
ATOM 1508 C CA . ALA A 1 199 ? 21.840 -2.528 -15.404 1.00 91.75 199 ALA A CA 1
ATOM 1509 C C . ALA A 1 199 ? 20.331 -2.783 -15.274 1.00 91.75 199 ALA A C 1
ATOM 1511 O O . ALA A 1 199 ? 19.939 -3.928 -15.064 1.00 91.75 199 ALA A O 1
ATOM 1512 N N . ALA A 1 200 ? 19.496 -1.757 -15.460 1.00 91.38 200 ALA A N 1
ATOM 1513 C CA . ALA A 1 200 ? 18.041 -1.908 -15.434 1.00 91.38 200 ALA A CA 1
ATOM 1514 C C . ALA A 1 200 ? 17.542 -2.854 -16.545 1.00 91.38 200 ALA A C 1
ATOM 1516 O O . ALA A 1 200 ? 16.799 -3.794 -16.279 1.00 91.38 200 ALA A O 1
ATOM 1517 N N . ALA A 1 201 ? 18.013 -2.672 -17.782 1.00 91.75 201 ALA A N 1
ATOM 1518 C CA . ALA A 1 201 ? 17.575 -3.463 -18.931 1.00 91.75 201 ALA A CA 1
ATOM 1519 C C . ALA A 1 201 ? 18.067 -4.919 -18.890 1.00 91.75 201 ALA A C 1
ATOM 1521 O O . ALA A 1 201 ? 17.311 -5.828 -19.234 1.00 91.75 201 ALA A O 1
ATOM 1522 N N . THR A 1 202 ? 19.301 -5.176 -18.444 1.00 88.31 202 THR A N 1
ATOM 1523 C CA . THR A 1 202 ? 19.880 -6.531 -18.465 1.00 88.31 202 THR A CA 1
ATOM 1524 C C . THR A 1 202 ? 19.617 -7.308 -17.184 1.00 88.31 202 THR A C 1
ATOM 1526 O O . THR A 1 202 ? 19.290 -8.489 -17.260 1.00 88.31 202 THR A O 1
ATOM 1529 N N . ASN A 1 203 ? 19.688 -6.659 -16.018 1.00 81.56 203 ASN A N 1
ATOM 1530 C CA . ASN A 1 203 ? 19.571 -7.334 -14.721 1.00 81.56 203 ASN A CA 1
ATOM 1531 C C . ASN A 1 203 ? 18.166 -7.240 -14.111 1.00 81.56 203 ASN A C 1
ATOM 1533 O O . ASN A 1 203 ? 17.888 -7.995 -13.186 1.00 81.56 203 ASN A O 1
ATOM 1537 N N . GLY A 1 204 ? 17.302 -6.343 -14.607 1.00 74.25 204 GLY A N 1
ATOM 1538 C CA . GLY A 1 204 ? 15.901 -6.253 -14.177 1.00 74.25 204 GLY A CA 1
ATOM 1539 C C . GLY A 1 204 ? 15.084 -7.495 -14.539 1.00 74.25 204 GLY A C 1
ATOM 1540 O O . GLY A 1 204 ? 15.583 -8.426 -15.180 1.00 74.25 204 GLY A O 1
ATOM 1541 N N . CYS A 1 205 ? 13.815 -7.532 -14.174 1.00 75.19 205 CYS A N 1
ATOM 1542 C CA . CYS A 1 205 ? 12.950 -8.656 -14.504 1.00 75.19 205 CYS A CA 1
ATOM 1543 C C . CYS A 1 205 ? 12.347 -8.525 -15.909 1.00 75.19 205 CYS A C 1
ATOM 1545 O O . CYS A 1 205 ? 12.399 -7.476 -16.552 1.00 75.19 205 CYS A O 1
ATOM 1547 N N . SER A 1 206 ? 11.797 -9.624 -16.433 1.00 78.00 206 SER A N 1
ATOM 1548 C CA . SER A 1 206 ? 10.991 -9.559 -17.656 1.00 78.00 206 SER A CA 1
ATOM 1549 C C . SER A 1 206 ? 9.677 -8.834 -17.358 1.00 78.00 206 SER A C 1
ATOM 1551 O O . SER A 1 206 ? 9.054 -9.109 -16.341 1.00 78.00 206 SER A O 1
ATOM 1553 N N . MET A 1 207 ? 9.246 -7.964 -18.269 1.00 72.00 207 MET A N 1
ATOM 1554 C CA . MET A 1 207 ? 8.096 -7.054 -18.167 1.00 72.00 207 MET A CA 1
ATOM 1555 C C . MET A 1 207 ? 8.218 -5.940 -17.112 1.00 72.00 207 MET A C 1
ATOM 1557 O O . MET A 1 207 ? 7.217 -5.281 -16.838 1.00 72.00 207 MET A O 1
ATOM 1561 N N . ASP A 1 208 ? 9.416 -5.673 -16.579 1.00 76.19 208 ASP A N 1
ATOM 1562 C CA . ASP A 1 208 ? 9.659 -4.454 -15.799 1.00 76.19 208 ASP A CA 1
ATOM 1563 C C . ASP A 1 208 ? 9.497 -3.205 -16.672 1.00 76.19 208 ASP A C 1
ATOM 1565 O O . ASP A 1 208 ? 9.951 -3.160 -17.826 1.00 76.19 208 ASP A O 1
ATOM 1569 N N . THR A 1 209 ? 8.905 -2.168 -16.078 1.00 86.50 209 THR A N 1
ATOM 1570 C CA . THR A 1 209 ? 8.950 -0.809 -16.614 1.00 86.50 209 THR A CA 1
ATOM 1571 C C . THR A 1 209 ? 10.185 -0.100 -16.071 1.00 86.50 209 THR A C 1
ATOM 1573 O O . THR A 1 209 ? 10.378 0.046 -14.862 1.00 86.50 209 THR A O 1
ATOM 1576 N N . ILE A 1 210 ? 11.029 0.356 -16.990 1.00 92.06 210 ILE A N 1
ATOM 1577 C CA . ILE A 1 210 ? 12.214 1.159 -16.722 1.00 92.06 210 ILE A CA 1
ATOM 1578 C C . ILE A 1 210 ? 11.869 2.619 -16.998 1.00 92.06 210 ILE A C 1
ATOM 1580 O O . ILE A 1 210 ? 11.535 2.967 -18.128 1.00 92.06 210 ILE A O 1
ATOM 1584 N N . SER A 1 211 ? 11.994 3.474 -15.992 1.00 93.00 211 SER A N 1
ATOM 1585 C CA . SER A 1 211 ? 11.826 4.924 -16.108 1.00 93.00 211 SER A CA 1
ATOM 1586 C C . SER A 1 211 ? 13.125 5.656 -15.755 1.00 93.00 211 SER A C 1
ATOM 1588 O O . SER A 1 211 ? 14.125 5.038 -15.384 1.00 93.00 211 SER A O 1
ATOM 1590 N N . PHE A 1 212 ? 13.146 6.981 -15.903 1.00 94.88 212 PHE A N 1
ATOM 1591 C CA . PHE A 1 212 ? 14.331 7.806 -15.653 1.00 94.88 212 PHE A CA 1
ATOM 1592 C C . PHE A 1 212 ? 14.062 8.835 -14.558 1.00 94.88 212 PHE A C 1
ATOM 1594 O O . PHE A 1 212 ? 12.996 9.453 -14.520 1.00 94.88 212 PHE A O 1
ATOM 1601 N N . ASP A 1 213 ? 15.055 9.042 -13.698 1.00 94.38 213 ASP A N 1
ATOM 1602 C CA . ASP A 1 213 ? 15.070 10.126 -12.724 1.00 94.38 213 ASP A CA 1
ATOM 1603 C C . ASP A 1 213 ? 15.068 11.490 -13.452 1.00 94.38 213 ASP A C 1
ATOM 1605 O O . ASP A 1 213 ? 15.880 11.692 -14.366 1.00 94.38 213 ASP A O 1
ATOM 1609 N N . PRO A 1 214 ? 14.202 12.450 -13.064 1.00 93.19 214 PRO A N 1
ATOM 1610 C CA . PRO A 1 214 ? 14.158 13.786 -13.666 1.00 93.19 214 PRO A CA 1
ATOM 1611 C C . PRO A 1 214 ? 15.481 14.566 -13.616 1.00 93.19 214 PRO A C 1
ATOM 1613 O O . PRO A 1 214 ? 15.674 15.497 -14.399 1.00 93.19 214 PRO A O 1
ATOM 1616 N N . GLY A 1 215 ? 16.406 14.206 -12.725 1.00 93.00 215 GLY A N 1
ATOM 1617 C CA . GLY A 1 215 ? 17.759 14.754 -12.674 1.00 93.00 215 GLY A CA 1
ATOM 1618 C C . GLY A 1 215 ? 18.591 14.480 -13.929 1.00 93.00 215 GLY A C 1
ATOM 1619 O O . GLY A 1 215 ? 19.555 15.201 -14.163 1.00 93.00 215 GLY A O 1
ATOM 1620 N N . LEU A 1 216 ? 18.202 13.506 -14.761 1.00 94.50 216 LEU A N 1
ATOM 1621 C CA . LEU A 1 216 ? 18.858 13.185 -16.036 1.00 94.50 216 LEU A CA 1
ATOM 1622 C C . LEU A 1 216 ? 18.294 13.965 -17.238 1.00 94.50 216 LEU A C 1
ATOM 1624 O O . LEU A 1 216 ? 18.660 13.681 -18.380 1.00 94.50 216 LEU A O 1
ATOM 1628 N N . ILE A 1 217 ? 17.371 14.913 -17.039 1.00 93.00 217 ILE A N 1
ATOM 1629 C CA . ILE A 1 217 ? 16.802 15.701 -18.145 1.00 93.00 217 ILE A CA 1
ATOM 1630 C C . ILE A 1 217 ? 17.922 16.434 -18.892 1.00 93.00 217 ILE A C 1
ATOM 1632 O O . ILE A 1 217 ? 18.586 17.310 -18.343 1.00 93.00 217 ILE A O 1
ATOM 1636 N N . GLY A 1 218 ? 18.082 16.121 -20.181 1.00 88.69 218 GLY A N 1
ATOM 1637 C CA . GLY A 1 218 ? 19.113 16.730 -21.026 1.00 88.69 218 GLY A CA 1
ATOM 1638 C C . GLY A 1 218 ? 20.462 16.012 -21.010 1.00 88.69 218 GLY A C 1
ATOM 1639 O O . GLY A 1 218 ? 21.264 16.248 -21.915 1.00 88.69 218 GLY A O 1
ATOM 1640 N N . ASP A 1 219 ? 20.693 15.108 -20.057 1.00 95.75 219 ASP A N 1
ATOM 1641 C CA . ASP A 1 219 ? 21.886 14.270 -20.047 1.00 95.75 219 ASP A CA 1
ATOM 1642 C C . ASP A 1 219 ? 21.802 13.200 -21.139 1.00 95.75 219 ASP A C 1
ATOM 1644 O O . ASP A 1 219 ? 20.729 12.715 -21.507 1.00 95.75 219 ASP A O 1
ATOM 1648 N N . THR A 1 220 ? 22.967 12.823 -21.669 1.00 97.44 220 THR A N 1
ATOM 1649 C CA . THR A 1 220 ? 23.093 11.757 -22.668 1.00 97.44 220 THR A CA 1
ATOM 1650 C C . THR A 1 220 ? 23.759 10.536 -22.060 1.00 97.44 220 THR A C 1
ATOM 1652 O O . THR A 1 220 ? 24.865 10.622 -21.525 1.00 97.44 220 THR A O 1
ATOM 1655 N N . ILE A 1 221 ? 23.098 9.387 -22.190 1.00 98.19 221 ILE A N 1
ATOM 1656 C CA . ILE A 1 221 ? 23.648 8.081 -21.830 1.00 98.19 221 ILE A CA 1
ATOM 1657 C C . ILE A 1 221 ? 24.476 7.583 -23.012 1.00 98.19 221 ILE A C 1
ATOM 1659 O O . ILE A 1 221 ? 23.920 7.149 -24.021 1.00 98.19 221 ILE A O 1
ATOM 1663 N N . TYR A 1 222 ? 25.800 7.657 -22.896 1.00 97.94 222 TYR A N 1
ATOM 1664 C CA . TYR A 1 222 ? 26.717 7.167 -23.925 1.00 97.94 222 TYR A CA 1
ATOM 1665 C C . TYR A 1 222 ? 27.028 5.692 -23.705 1.00 97.94 222 TYR A C 1
ATOM 1667 O O . TYR A 1 222 ? 27.581 5.311 -22.670 1.00 97.94 222 TYR A O 1
ATOM 1675 N N . LEU A 1 223 ? 26.696 4.867 -24.694 1.00 97.69 223 LEU A N 1
ATOM 1676 C CA . LEU A 1 223 ? 26.953 3.438 -24.652 1.00 97.69 223 LEU A CA 1
ATOM 1677 C C . LEU A 1 223 ? 28.332 3.103 -25.220 1.00 97.69 223 LEU A C 1
ATOM 1679 O O . LEU A 1 223 ? 28.748 3.628 -26.253 1.00 97.69 223 LEU A O 1
ATOM 1683 N N . THR A 1 224 ? 29.034 2.194 -24.547 1.00 96.88 224 THR A N 1
ATOM 1684 C CA . THR A 1 224 ? 30.311 1.628 -25.019 1.00 96.88 224 THR A CA 1
ATOM 1685 C C . THR A 1 224 ? 30.149 0.270 -25.704 1.00 96.88 224 THR A C 1
ATOM 1687 O O . THR A 1 224 ? 31.122 -0.262 -26.231 1.00 96.88 224 THR A O 1
ATOM 1690 N N . SER A 1 225 ? 28.934 -0.279 -25.681 1.00 96.00 225 SER A N 1
ATOM 1691 C CA . SER A 1 225 ? 28.496 -1.501 -26.359 1.00 96.00 225 SER A CA 1
ATOM 1692 C C . SER A 1 225 ? 26.969 -1.533 -26.431 1.00 96.00 225 SER A C 1
ATOM 1694 O O . SER A 1 225 ? 26.295 -0.795 -25.704 1.00 96.00 225 SER A O 1
ATOM 1696 N N . GLU A 1 226 ? 26.397 -2.407 -27.247 1.00 96.06 226 GLU A N 1
ATOM 1697 C CA . GLU A 1 226 ? 24.952 -2.605 -27.308 1.00 96.06 226 GLU A CA 1
ATOM 1698 C C . GLU A 1 226 ? 24.354 -3.109 -25.986 1.00 96.06 226 GLU A C 1
ATOM 1700 O O . GLU A 1 226 ? 25.003 -3.789 -25.184 1.00 96.06 226 GLU A O 1
ATOM 1705 N N . ILE A 1 227 ? 23.090 -2.764 -25.738 1.00 97.44 227 ILE A N 1
ATOM 1706 C CA . ILE A 1 227 ? 22.275 -3.361 -24.678 1.00 97.44 227 ILE A CA 1
ATOM 1707 C C . ILE A 1 227 ? 21.501 -4.533 -25.289 1.00 97.44 227 ILE A C 1
ATOM 1709 O O . ILE A 1 227 ? 20.652 -4.340 -26.163 1.00 97.44 227 ILE A O 1
ATOM 1713 N N . LEU A 1 228 ? 21.798 -5.751 -24.829 1.00 96.50 228 LEU A N 1
ATOM 1714 C CA . LEU A 1 228 ? 21.077 -6.958 -25.228 1.00 96.50 228 LEU A CA 1
ATOM 1715 C C . LEU A 1 228 ? 19.719 -7.028 -24.518 1.00 96.50 228 LEU A C 1
ATOM 1717 O O . LEU A 1 228 ? 19.649 -6.953 -23.294 1.00 96.50 228 LEU A O 1
ATOM 1721 N N . ILE A 1 229 ? 18.662 -7.225 -25.299 1.00 96.62 229 ILE A N 1
ATOM 1722 C CA . ILE A 1 229 ? 17.296 -7.478 -24.849 1.00 96.62 229 ILE A CA 1
ATOM 1723 C C . ILE A 1 229 ? 16.933 -8.915 -25.230 1.00 96.62 229 ILE A C 1
ATOM 1725 O O . ILE A 1 229 ? 16.647 -9.215 -26.391 1.00 96.62 229 ILE A O 1
ATOM 1729 N N . ASP A 1 230 ? 16.954 -9.808 -24.249 1.00 94.44 230 ASP A N 1
ATOM 1730 C CA . ASP A 1 230 ? 16.640 -11.239 -24.368 1.00 94.44 230 ASP A CA 1
ATOM 1731 C C . ASP A 1 230 ? 15.382 -11.646 -23.580 1.00 94.44 230 ASP A C 1
ATOM 1733 O O . ASP A 1 230 ? 15.060 -12.825 -23.458 1.00 94.44 230 ASP A O 1
ATOM 1737 N N . LYS A 1 231 ? 14.643 -10.650 -23.092 1.00 91.31 231 LYS A N 1
ATOM 1738 C CA . LYS A 1 231 ? 13.384 -10.770 -22.354 1.00 91.31 231 LYS A CA 1
ATOM 1739 C C . LYS A 1 231 ? 12.424 -9.654 -22.768 1.00 91.31 231 LYS A C 1
ATOM 1741 O O . LYS A 1 231 ? 12.735 -8.865 -23.664 1.00 91.31 231 LYS A O 1
ATOM 1746 N N . THR A 1 232 ? 11.258 -9.573 -22.131 1.00 90.88 232 THR A N 1
ATOM 1747 C CA . THR A 1 232 ? 10.370 -8.420 -22.327 1.00 90.88 232 THR A CA 1
ATOM 1748 C C . THR A 1 232 ? 10.861 -7.254 -21.479 1.00 90.88 232 THR A C 1
ATOM 1750 O O . THR A 1 232 ? 11.056 -7.422 -20.283 1.00 90.88 232 THR A O 1
ATOM 1753 N N . VAL A 1 233 ? 11.065 -6.083 -22.071 1.00 91.62 233 VAL A N 1
ATOM 1754 C CA . VAL A 1 233 ? 11.484 -4.866 -21.363 1.00 91.62 233 VAL A CA 1
ATOM 1755 C C . VAL A 1 233 ? 10.655 -3.697 -21.874 1.00 91.62 233 VAL A C 1
ATOM 1757 O O . VAL A 1 233 ? 10.568 -3.480 -23.090 1.00 91.62 233 VAL A O 1
ATOM 1760 N N . HIS A 1 234 ? 10.068 -2.933 -20.953 1.00 92.62 234 HIS A N 1
ATOM 1761 C CA . HIS A 1 234 ? 9.442 -1.658 -21.273 1.00 92.62 234 HIS A CA 1
ATOM 1762 C C . HIS A 1 234 ? 10.309 -0.507 -20.760 1.00 92.62 234 HIS A C 1
ATOM 1764 O O . HIS A 1 234 ? 10.720 -0.517 -19.608 1.00 92.62 234 HIS A O 1
ATOM 1770 N N . ILE A 1 235 ? 10.623 0.472 -21.610 1.00 94.88 235 ILE A N 1
ATOM 1771 C CA . ILE A 1 235 ? 11.435 1.637 -21.246 1.00 94.88 235 ILE A CA 1
ATOM 1772 C C . ILE A 1 235 ? 10.651 2.904 -21.577 1.00 94.88 235 ILE A C 1
ATOM 1774 O O . ILE A 1 235 ? 10.404 3.216 -22.745 1.00 94.88 235 ILE A O 1
ATOM 1778 N N . GLU A 1 236 ? 10.294 3.644 -20.541 1.00 94.75 236 GLU A N 1
ATOM 1779 C CA . GLU A 1 236 ? 9.547 4.890 -20.619 1.00 94.75 236 GLU A CA 1
ATOM 1780 C C . GLU A 1 236 ? 10.506 6.067 -20.436 1.00 94.75 236 GLU A C 1
ATOM 1782 O O . GLU A 1 236 ? 11.035 6.325 -19.355 1.00 94.75 236 GLU A O 1
ATOM 1787 N N . GLY A 1 237 ? 10.763 6.782 -21.527 1.00 92.75 237 GLY A N 1
ATOM 1788 C CA . GLY A 1 237 ? 11.495 8.039 -21.507 1.00 92.75 237 GLY A CA 1
ATOM 1789 C C . GLY A 1 237 ? 10.682 9.172 -20.883 1.00 92.75 237 GLY A C 1
ATOM 1790 O O . GLY A 1 237 ? 9.462 9.110 -20.732 1.00 92.75 237 GLY A O 1
ATOM 1791 N N . MET A 1 238 ? 11.371 10.256 -20.546 1.00 90.75 238 MET A N 1
ATOM 1792 C CA . MET A 1 238 ? 10.744 11.446 -19.981 1.00 90.75 238 MET A CA 1
ATOM 1793 C C . MET A 1 238 ? 10.012 12.260 -21.052 1.00 90.75 238 MET A C 1
ATOM 1795 O O . MET A 1 238 ? 10.377 12.279 -22.231 1.00 90.75 238 MET A O 1
ATOM 1799 N N . THR A 1 239 ? 8.989 13.009 -20.630 1.00 81.88 239 THR A N 1
ATOM 1800 C CA . THR A 1 239 ? 8.203 13.863 -21.534 1.00 81.88 239 THR A CA 1
ATOM 1801 C C . THR A 1 239 ? 9.093 14.802 -22.367 1.00 81.88 239 THR A C 1
ATOM 1803 O O . THR A 1 239 ? 10.205 15.165 -21.975 1.00 81.88 239 THR A O 1
ATOM 1806 N N . THR A 1 240 ? 8.600 15.218 -23.540 1.00 79.44 240 THR A N 1
ATOM 1807 C CA . THR A 1 240 ? 9.284 16.122 -24.496 1.00 79.44 240 THR A CA 1
ATOM 1808 C C . THR A 1 240 ? 10.537 15.563 -25.191 1.00 79.44 240 THR A C 1
ATOM 1810 O O . THR A 1 240 ? 11.275 16.325 -25.820 1.00 79.44 240 THR A O 1
ATOM 1813 N N . PHE A 1 241 ? 10.741 14.239 -25.178 1.00 79.25 241 PHE A N 1
ATOM 1814 C CA . PHE A 1 241 ? 11.921 13.582 -25.764 1.00 79.25 241 PHE A CA 1
ATOM 1815 C C . PHE A 1 241 ? 13.228 14.085 -25.128 1.00 79.25 241 PHE A C 1
ATOM 1817 O O . PHE A 1 241 ? 14.175 14.435 -25.840 1.00 79.25 241 PHE A O 1
ATOM 1824 N N . SER A 1 242 ? 13.230 14.196 -23.797 1.00 88.25 242 SER A N 1
ATOM 1825 C CA . SER A 1 242 ? 14.343 14.722 -22.992 1.00 88.25 242 SER A CA 1
ATOM 1826 C C . SER A 1 242 ? 15.274 13.636 -22.437 1.00 88.25 242 SER A C 1
ATOM 1828 O O . SER A 1 242 ? 16.269 13.960 -21.793 1.00 88.25 242 SER A O 1
ATOM 1830 N N . THR A 1 243 ? 14.979 12.367 -22.732 1.00 93.75 243 THR A N 1
ATOM 1831 C CA . THR A 1 243 ? 15.868 11.219 -22.521 1.00 93.75 243 THR A CA 1
ATOM 1832 C C . THR A 1 243 ? 16.689 10.961 -23.787 1.00 93.75 243 THR A C 1
ATOM 1834 O O . THR A 1 243 ? 16.111 10.726 -24.854 1.00 93.75 243 THR A O 1
ATOM 1837 N N . TYR A 1 244 ? 18.018 10.976 -23.665 1.00 96.94 244 TYR A N 1
ATOM 1838 C CA . TYR A 1 244 ? 18.964 10.803 -24.771 1.00 96.94 244 TYR A CA 1
ATOM 1839 C C . TYR A 1 244 ? 19.824 9.556 -24.544 1.00 96.94 244 TYR A C 1
ATOM 1841 O O . TYR A 1 244 ? 20.543 9.466 -23.549 1.00 96.94 244 TYR A O 1
ATOM 1849 N N . ILE A 1 245 ? 19.775 8.605 -25.476 1.00 98.00 245 ILE A N 1
ATOM 1850 C CA . ILE A 1 245 ? 20.622 7.407 -25.460 1.00 98.00 245 ILE A CA 1
ATOM 1851 C C . ILE A 1 245 ? 21.442 7.400 -26.745 1.00 98.00 245 ILE A C 1
ATOM 1853 O O . ILE A 1 245 ? 20.878 7.429 -27.841 1.00 98.00 245 ILE A O 1
ATOM 1857 N N . SER A 1 246 ? 22.765 7.377 -26.605 1.00 98.25 246 SER A N 1
ATOM 1858 C CA . SER A 1 246 ? 23.703 7.461 -27.718 1.00 98.25 246 SER A CA 1
ATOM 1859 C C . SER A 1 246 ? 24.496 6.171 -27.888 1.00 98.25 246 SER A C 1
ATOM 1861 O O . SER A 1 246 ? 25.081 5.666 -26.929 1.00 98.25 246 SER A O 1
ATOM 1863 N N . GLY A 1 247 ? 24.574 5.671 -29.124 1.00 97.38 247 GLY A N 1
ATOM 1864 C CA . GLY A 1 247 ? 25.504 4.597 -29.500 1.00 97.38 247 GLY A CA 1
ATOM 1865 C C . GLY A 1 247 ? 26.957 5.072 -29.632 1.00 97.38 247 GLY A C 1
ATOM 1866 O O . GLY A 1 247 ? 27.845 4.273 -29.940 1.00 97.38 247 GLY A O 1
ATOM 1867 N N . ASN A 1 248 ? 27.211 6.363 -29.379 1.00 96.81 248 ASN A N 1
ATOM 1868 C CA . ASN A 1 248 ? 28.531 6.987 -29.354 1.00 96.81 248 ASN A CA 1
ATOM 1869 C C . ASN A 1 248 ? 29.333 6.780 -30.654 1.00 96.81 248 ASN A C 1
ATOM 1871 O O . ASN A 1 248 ? 30.533 6.509 -30.623 1.00 96.81 248 ASN A O 1
ATOM 1875 N N . GLU A 1 249 ? 28.645 6.837 -31.797 1.00 95.88 249 GLU A N 1
ATOM 1876 C CA . GLU A 1 249 ? 29.160 6.666 -33.165 1.00 95.88 249 GLU A CA 1
ATOM 1877 C C . GLU A 1 249 ? 29.841 5.318 -33.457 1.00 95.88 249 GLU A C 1
ATOM 1879 O O . GLU A 1 249 ? 30.420 5.128 -34.533 1.00 95.88 249 GLU A O 1
ATOM 1884 N N . GLN A 1 250 ? 29.788 4.368 -32.524 1.00 94.19 250 GLN A N 1
ATOM 1885 C CA . GLN A 1 250 ? 30.558 3.122 -32.599 1.00 94.19 250 GLN A CA 1
ATOM 1886 C C . GLN A 1 250 ? 29.742 1.875 -32.281 1.00 94.19 250 GLN A C 1
ATOM 1888 O O . GLN A 1 250 ? 30.194 0.773 -32.593 1.00 94.19 250 GLN A O 1
ATOM 1893 N N . ASN A 1 251 ? 28.570 2.039 -31.667 1.00 95.62 251 ASN A N 1
ATOM 1894 C CA . ASN A 1 251 ? 27.776 0.929 -31.172 1.00 95.62 251 ASN A CA 1
ATOM 1895 C C . ASN A 1 251 ? 26.345 0.976 -31.692 1.00 95.62 251 ASN A C 1
ATOM 1897 O O . ASN A 1 251 ? 25.763 2.044 -31.903 1.00 95.62 251 ASN A O 1
ATOM 1901 N N . ILE A 1 252 ? 25.764 -0.216 -31.806 1.00 97.56 252 ILE A N 1
ATOM 1902 C CA . ILE A 1 252 ? 24.314 -0.375 -31.810 1.00 97.56 252 ILE A CA 1
ATOM 1903 C C . ILE A 1 252 ? 23.804 -0.014 -30.413 1.00 97.56 252 ILE A C 1
ATOM 1905 O O . ILE A 1 252 ? 24.461 -0.325 -29.424 1.00 97.56 252 ILE A O 1
ATOM 1909 N N . ILE A 1 253 ? 22.643 0.633 -30.302 1.00 98.12 253 ILE A N 1
ATOM 1910 C CA . ILE A 1 253 ? 22.082 0.975 -28.986 1.00 98.12 253 ILE A CA 1
ATOM 1911 C C . ILE A 1 253 ? 21.420 -0.254 -28.358 1.00 98.12 253 ILE A C 1
ATOM 1913 O O . ILE A 1 253 ? 21.798 -0.671 -27.263 1.00 98.12 253 ILE A O 1
ATOM 1917 N N . PHE A 1 254 ? 20.468 -0.866 -29.066 1.00 98.19 254 PHE A N 1
ATOM 1918 C CA . PHE A 1 254 ? 19.764 -2.064 -28.609 1.00 98.19 254 PHE A CA 1
ATOM 1919 C C . PHE A 1 254 ? 19.924 -3.225 -29.588 1.00 98.19 254 PHE A C 1
ATOM 1921 O O . PHE A 1 254 ? 19.634 -3.094 -30.779 1.00 98.19 254 PHE A O 1
ATOM 1928 N N . GLN A 1 255 ? 20.292 -4.393 -29.069 1.00 97.81 255 GLN A N 1
ATOM 1929 C CA . GLN A 1 255 ? 20.161 -5.661 -29.777 1.00 97.81 255 GLN A CA 1
ATOM 1930 C C . GLN A 1 255 ? 18.998 -6.443 -29.171 1.00 97.81 255 GLN A C 1
ATOM 1932 O O . GLN A 1 255 ? 19.049 -6.824 -28.008 1.00 97.81 255 GLN A O 1
ATOM 1937 N N . VAL A 1 256 ? 17.966 -6.724 -29.960 1.00 98.06 256 VAL A N 1
ATOM 1938 C CA . VAL A 1 256 ? 16.797 -7.494 -29.520 1.00 98.06 256 VAL A CA 1
ATOM 1939 C C . VAL A 1 256 ? 16.918 -8.916 -30.048 1.00 98.06 256 VAL A C 1
ATOM 1941 O O . VAL A 1 256 ? 16.882 -9.133 -31.260 1.00 98.06 256 VAL A O 1
ATOM 1944 N N . ALA A 1 257 ? 17.093 -9.883 -29.147 1.00 97.50 257 ALA A N 1
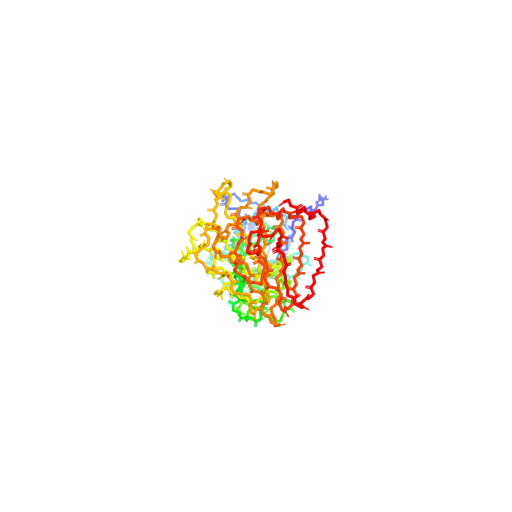ATOM 1945 C CA . ALA A 1 257 ? 17.180 -11.301 -29.484 1.00 97.50 257 ALA A CA 1
ATOM 1946 C C . ALA A 1 257 ? 15.825 -11.848 -29.966 1.00 97.50 257 ALA A C 1
ATOM 1948 O O . ALA A 1 257 ? 14.789 -11.220 -29.775 1.00 97.50 257 ALA A O 1
ATOM 1949 N N . ALA A 1 258 ? 15.812 -13.054 -30.541 1.00 97.19 258 ALA A N 1
ATOM 1950 C CA . ALA A 1 258 ? 14.600 -13.663 -31.103 1.00 97.19 258 ALA A CA 1
ATOM 1951 C C . ALA A 1 258 ? 13.424 -13.797 -30.112 1.00 97.19 258 ALA A C 1
ATOM 1953 O O . ALA A 1 258 ? 12.269 -13.704 -30.514 1.00 97.19 258 ALA A O 1
ATOM 1954 N N . ILE A 1 259 ? 13.719 -13.999 -28.824 1.00 93.00 259 ILE A N 1
ATOM 1955 C CA . ILE A 1 259 ? 12.722 -14.062 -27.739 1.00 93.00 259 ILE A CA 1
ATOM 1956 C C . ILE A 1 259 ? 12.490 -12.708 -27.049 1.00 93.00 259 ILE A C 1
ATOM 1958 O O . ILE A 1 259 ? 11.612 -12.591 -26.199 1.00 93.00 259 ILE A O 1
ATOM 1962 N N . GLY A 1 260 ? 13.296 -11.699 -27.383 1.00 95.12 260 GLY A N 1
ATOM 1963 C CA . GLY A 1 260 ? 13.244 -10.382 -26.771 1.00 95.12 260 GLY A CA 1
ATOM 1964 C C . GLY A 1 260 ? 12.060 -9.566 -27.280 1.00 95.12 260 GLY A C 1
ATOM 1965 O O . GLY A 1 260 ? 11.735 -9.579 -28.473 1.00 95.12 260 GLY A O 1
ATOM 1966 N N . VAL A 1 261 ? 11.450 -8.812 -26.368 1.00 95.62 261 VAL A N 1
ATOM 1967 C CA . VAL A 1 261 ? 10.410 -7.831 -26.685 1.00 95.62 261 VAL A CA 1
ATOM 1968 C C . VAL A 1 261 ? 10.837 -6.493 -26.102 1.00 95.62 261 VAL A C 1
ATOM 1970 O O . VAL A 1 261 ? 10.845 -6.319 -24.888 1.00 95.62 261 VAL A O 1
ATOM 1973 N N . LEU A 1 262 ? 11.186 -5.538 -26.959 1.00 96.75 262 LEU A N 1
ATOM 1974 C CA . LEU A 1 262 ? 11.552 -4.188 -26.542 1.00 96.75 262 LEU A CA 1
ATOM 1975 C C . LEU A 1 262 ? 10.399 -3.226 -26.825 1.00 96.75 262 LEU A C 1
ATOM 1977 O O . LEU A 1 262 ? 10.069 -2.980 -27.984 1.00 96.75 262 LEU A O 1
ATOM 1981 N N . SER A 1 263 ? 9.816 -2.649 -25.780 1.00 96.06 263 SER A N 1
ATOM 1982 C CA . SER A 1 263 ? 8.845 -1.561 -25.897 1.00 96.06 263 SER A CA 1
ATOM 1983 C C . SER A 1 263 ? 9.474 -0.275 -25.381 1.00 96.06 263 SER A C 1
ATOM 1985 O O . SER A 1 263 ? 9.719 -0.168 -24.185 1.00 96.06 263 SER A O 1
ATOM 1987 N N . ILE A 1 264 ? 9.736 0.700 -26.248 1.00 96.06 264 ILE A N 1
ATOM 1988 C CA . ILE A 1 264 ? 10.337 1.979 -25.848 1.00 96.06 264 ILE A CA 1
ATOM 1989 C C . ILE A 1 264 ? 9.468 3.165 -26.244 1.00 96.06 264 ILE A C 1
ATOM 1991 O O . ILE A 1 264 ? 8.899 3.196 -27.344 1.00 96.06 264 ILE A O 1
ATOM 1995 N N . GLU A 1 265 ? 9.405 4.160 -25.360 1.00 95.69 265 GLU A N 1
ATOM 1996 C CA . GLU A 1 265 ? 8.649 5.376 -25.623 1.00 95.69 265 GLU A CA 1
ATOM 1997 C C . GLU A 1 265 ? 9.272 6.681 -25.127 1.00 95.69 265 GLU A C 1
ATOM 1999 O O . GLU A 1 265 ? 10.101 6.686 -24.226 1.00 95.69 265 GLU A O 1
ATOM 2004 N N . SER A 1 266 ? 8.873 7.805 -25.734 1.00 94.81 266 SER A N 1
ATOM 2005 C CA . SER A 1 266 ? 9.195 9.172 -25.285 1.00 94.81 266 SER A CA 1
ATOM 2006 C C . SER A 1 266 ? 10.693 9.495 -25.154 1.00 94.81 266 SER A C 1
ATOM 2008 O O . SER A 1 266 ? 11.110 10.215 -24.250 1.00 94.81 266 SER A O 1
ATOM 2010 N N . MET A 1 267 ? 11.539 9.010 -26.065 1.00 95.56 267 MET A N 1
ATOM 2011 C CA . MET A 1 267 ? 12.995 9.210 -25.990 1.00 95.56 267 MET A CA 1
ATOM 2012 C C . MET A 1 267 ? 13.651 9.461 -27.348 1.00 95.56 267 MET A C 1
ATOM 2014 O O . MET A 1 267 ? 13.022 9.352 -28.409 1.00 95.56 267 MET A O 1
ATOM 2018 N N . ARG A 1 268 ? 14.941 9.808 -27.306 1.00 96.50 268 ARG A N 1
ATOM 2019 C CA . ARG A 1 268 ? 15.798 9.926 -28.485 1.00 96.50 268 ARG A CA 1
ATOM 2020 C C . ARG A 1 268 ? 16.883 8.867 -28.476 1.00 96.50 268 ARG A C 1
ATOM 2022 O O . ARG A 1 268 ? 17.613 8.745 -27.495 1.00 96.50 268 ARG A O 1
ATOM 2029 N N . LEU A 1 269 ? 17.008 8.163 -29.595 1.00 97.62 269 LEU A N 1
ATOM 2030 C CA . LEU A 1 269 ? 18.135 7.280 -29.871 1.00 97.62 269 LEU A CA 1
ATOM 2031 C C . LEU A 1 269 ? 19.010 7.954 -30.926 1.00 97.62 269 LEU A C 1
ATOM 2033 O O . LEU A 1 269 ? 18.525 8.236 -32.029 1.00 97.62 269 LEU A O 1
ATOM 2037 N N . LEU A 1 270 ? 20.262 8.239 -30.586 1.00 97.00 270 LEU A N 1
ATOM 2038 C CA . LEU A 1 270 ? 21.171 9.023 -31.423 1.00 97.00 270 LEU A CA 1
ATOM 2039 C C . LEU A 1 270 ? 22.524 8.353 -31.643 1.00 97.00 270 LEU A C 1
ATOM 2041 O O . LEU A 1 270 ? 22.955 7.520 -30.851 1.00 97.00 270 LEU A O 1
ATOM 2045 N N . ASP A 1 271 ? 23.193 8.747 -32.723 1.00 97.56 271 ASP A N 1
ATOM 2046 C CA . ASP A 1 271 ? 24.589 8.406 -33.030 1.00 97.56 271 ASP A CA 1
ATOM 2047 C C . ASP A 1 271 ? 24.913 6.906 -32.945 1.00 97.56 271 ASP A C 1
ATOM 2049 O O . ASP A 1 271 ? 26.040 6.508 -32.662 1.00 97.56 271 ASP A O 1
ATOM 2053 N N . GLY A 1 272 ? 23.931 6.038 -33.162 1.00 97.50 272 GLY A N 1
ATOM 2054 C CA . GLY A 1 272 ? 24.162 4.611 -33.267 1.00 97.50 272 GLY A CA 1
ATOM 2055 C C . GLY A 1 272 ? 24.852 4.282 -34.584 1.00 97.50 272 GLY A C 1
ATOM 2056 O O . GLY A 1 272 ? 24.406 4.730 -35.642 1.00 97.50 272 GLY A O 1
ATOM 2057 N N . ASN A 1 273 ? 25.937 3.515 -34.551 1.00 96.25 273 ASN A N 1
ATOM 2058 C CA . ASN A 1 273 ? 26.661 3.139 -35.764 1.00 96.25 273 ASN A CA 1
ATOM 2059 C C . ASN A 1 273 ? 27.374 1.801 -35.611 1.00 96.25 273 ASN A C 1
ATOM 2061 O O . ASN A 1 273 ? 28.047 1.562 -34.619 1.00 96.25 273 ASN A O 1
ATOM 2065 N N . ALA A 1 274 ? 27.270 0.950 -36.627 1.00 94.75 274 ALA A N 1
ATOM 2066 C CA . ALA A 1 274 ? 28.015 -0.300 -36.707 1.00 94.75 274 ALA A CA 1
ATOM 2067 C C . ALA A 1 274 ? 28.353 -0.657 -38.157 1.00 94.75 274 ALA A C 1
ATOM 2069 O O . ALA A 1 274 ? 27.752 -0.155 -39.107 1.00 94.75 274 ALA A O 1
ATOM 2070 N N . ALA A 1 275 ? 29.321 -1.559 -38.342 1.00 93.56 275 ALA A N 1
ATOM 2071 C CA . ALA A 1 275 ? 29.712 -2.047 -39.668 1.00 93.56 275 ALA A CA 1
ATOM 2072 C C . ALA A 1 275 ? 28.601 -2.859 -40.366 1.00 93.56 275 ALA A C 1
ATOM 2074 O O . ALA A 1 275 ? 28.567 -2.945 -41.592 1.00 93.56 275 ALA A O 1
ATOM 2075 N N . SER A 1 276 ? 27.706 -3.456 -39.581 1.00 91.75 276 SER A N 1
ATOM 2076 C CA . SER A 1 276 ? 26.543 -4.229 -40.013 1.00 91.75 276 SER A CA 1
ATOM 2077 C C . SER A 1 276 ? 25.491 -4.206 -38.906 1.00 91.75 276 SER A C 1
ATOM 2079 O O . SER A 1 276 ? 25.853 -4.033 -37.745 1.00 91.75 276 SER A O 1
ATOM 2081 N N . ASN A 1 277 ? 24.237 -4.502 -39.244 1.00 93.19 277 ASN A N 1
ATOM 2082 C CA . ASN A 1 277 ? 23.112 -4.654 -38.314 1.00 93.19 277 ASN A CA 1
ATOM 2083 C C . ASN A 1 277 ? 22.495 -3.329 -37.816 1.00 93.19 277 ASN A C 1
ATOM 2085 O O . ASN A 1 277 ? 21.773 -3.312 -36.817 1.00 93.19 277 ASN A O 1
ATOM 2089 N N . GLY A 1 278 ? 22.624 -2.245 -38.583 1.00 90.50 278 GLY A N 1
ATOM 2090 C CA . GLY A 1 278 ? 22.001 -0.953 -38.274 1.00 90.50 278 GLY A CA 1
ATOM 2091 C C . GLY A 1 278 ? 22.741 -0.135 -37.213 1.00 90.50 278 GLY A C 1
ATOM 2092 O O . GLY A 1 278 ? 23.793 -0.533 -36.726 1.00 90.50 278 GLY A O 1
ATOM 2093 N N . GLY A 1 279 ? 22.175 1.029 -36.887 1.00 91.56 279 GLY A N 1
ATOM 2094 C CA . GLY A 1 279 ? 22.741 1.983 -35.934 1.00 91.56 279 GLY A CA 1
ATOM 2095 C C . GLY A 1 279 ? 22.029 2.021 -34.582 1.00 91.56 279 GLY A C 1
ATOM 2096 O O . GLY A 1 279 ? 22.672 1.895 -33.553 1.00 91.56 279 GLY A O 1
ATOM 2097 N N . ALA A 1 280 ? 20.702 2.163 -34.538 1.00 96.94 280 ALA A N 1
ATOM 2098 C CA . ALA A 1 280 ? 19.976 2.262 -33.266 1.00 96.94 280 ALA A CA 1
ATOM 2099 C C . ALA A 1 280 ? 19.563 0.886 -32.733 1.00 96.94 280 ALA A C 1
ATOM 2101 O O . ALA A 1 280 ? 19.856 0.544 -31.592 1.00 96.94 280 ALA A O 1
ATOM 2102 N N . ILE A 1 281 ? 18.852 0.100 -33.545 1.00 98.12 281 ILE A N 1
ATOM 2103 C CA . ILE A 1 281 ? 18.231 -1.151 -33.099 1.00 98.12 281 ILE A CA 1
ATOM 2104 C C . ILE A 1 281 ? 18.514 -2.265 -34.104 1.00 98.12 281 ILE A C 1
ATOM 2106 O O . ILE A 1 281 ? 18.090 -2.190 -35.261 1.00 98.12 281 ILE A O 1
ATOM 2110 N N . TYR A 1 282 ? 19.159 -3.331 -33.637 1.00 98.31 282 TYR A N 1
ATOM 2111 C CA . TYR A 1 282 ? 19.217 -4.601 -34.351 1.00 98.31 282 TYR A CA 1
ATOM 2112 C C . TYR A 1 282 ? 18.143 -5.547 -33.812 1.00 98.31 282 TYR A C 1
ATOM 2114 O O . TYR A 1 282 ? 18.225 -5.996 -32.671 1.00 98.31 282 TYR A O 1
ATOM 2122 N N . ASN A 1 283 ? 17.120 -5.836 -34.615 1.00 98.06 283 ASN A N 1
ATOM 2123 C CA . ASN A 1 283 ? 15.924 -6.545 -34.171 1.00 98.06 283 ASN A CA 1
ATOM 2124 C C . ASN A 1 283 ? 15.809 -7.957 -34.760 1.00 98.06 283 ASN A C 1
ATOM 2126 O O . ASN A 1 283 ? 15.567 -8.123 -35.956 1.00 98.06 283 ASN A O 1
ATOM 2130 N N . GLN A 1 284 ? 15.891 -8.977 -33.908 1.00 98.38 284 GLN A N 1
ATOM 2131 C CA . GLN A 1 284 ? 15.547 -10.363 -34.245 1.00 98.38 284 GLN A CA 1
ATOM 2132 C C . GLN A 1 284 ? 14.234 -10.837 -33.599 1.00 98.38 284 GLN A C 1
ATOM 2134 O O . GLN A 1 284 ? 13.757 -11.913 -33.948 1.00 98.38 284 GLN A O 1
ATOM 2139 N N . GLY A 1 285 ? 13.659 -10.062 -32.676 1.00 97.88 285 GLY A N 1
ATOM 2140 C CA . GLY A 1 285 ? 12.451 -10.399 -31.918 1.00 97.88 285 GLY A CA 1
ATOM 2141 C C . GLY A 1 285 ? 11.288 -9.460 -32.231 1.00 97.88 285 GLY A C 1
ATOM 2142 O O . GLY A 1 285 ? 10.859 -9.332 -33.383 1.00 97.88 285 GLY A O 1
ATOM 2143 N N . GLN A 1 286 ? 10.757 -8.804 -31.200 1.00 98.12 286 GLN A N 1
ATOM 2144 C CA . GLN A 1 286 ? 9.687 -7.817 -31.334 1.00 98.12 286 GLN A CA 1
ATOM 2145 C C . GLN A 1 286 ? 10.103 -6.460 -30.769 1.00 98.12 286 GLN A C 1
ATOM 2147 O O . GLN A 1 286 ? 10.607 -6.351 -29.656 1.00 98.12 286 GLN A O 1
ATOM 2152 N N . VAL A 1 287 ? 9.826 -5.404 -31.530 1.00 97.88 287 VAL A N 1
ATOM 2153 C CA . VAL A 1 287 ? 10.084 -4.020 -31.138 1.00 97.88 287 VAL A CA 1
ATOM 2154 C C . VAL A 1 287 ? 8.797 -3.209 -31.254 1.00 97.88 287 VAL A C 1
ATOM 2156 O O . VAL A 1 287 ? 8.136 -3.216 -32.293 1.00 97.88 287 VAL A O 1
ATOM 2159 N N . ILE A 1 288 ? 8.441 -2.489 -30.195 1.00 97.31 288 ILE A N 1
ATOM 2160 C CA . ILE A 1 288 ? 7.323 -1.547 -30.149 1.00 97.31 288 ILE A CA 1
ATOM 2161 C C . ILE A 1 288 ? 7.911 -0.163 -29.890 1.00 97.31 288 ILE A C 1
ATOM 2163 O O . ILE A 1 288 ? 8.541 0.073 -28.863 1.00 97.31 288 ILE A O 1
ATOM 2167 N N . LEU A 1 289 ? 7.712 0.751 -30.835 1.00 96.19 289 LEU A N 1
ATOM 2168 C CA . LEU A 1 289 ? 8.221 2.116 -30.767 1.00 96.19 289 LEU A CA 1
ATOM 2169 C C . LEU A 1 289 ? 7.051 3.075 -30.639 1.00 96.19 289 LEU A C 1
ATOM 2171 O O . LEU A 1 289 ? 6.161 3.060 -31.494 1.00 96.19 289 LEU A O 1
ATOM 2175 N N . LYS A 1 290 ? 7.064 3.926 -29.616 1.00 95.06 290 LYS A N 1
ATOM 2176 C CA . LYS A 1 290 ? 6.044 4.956 -29.442 1.00 95.06 290 LYS A CA 1
ATOM 2177 C C . LYS A 1 290 ? 6.665 6.309 -29.163 1.00 95.06 290 LYS A C 1
ATOM 2179 O O . LYS A 1 290 ? 7.462 6.430 -28.254 1.00 95.06 290 LYS A O 1
ATOM 2184 N N . ASP A 1 291 ? 6.291 7.330 -29.927 1.00 93.94 291 ASP A N 1
ATOM 2185 C CA . ASP A 1 291 ? 6.749 8.700 -29.665 1.00 93.94 291 ASP A CA 1
ATOM 2186 C C . ASP A 1 291 ? 8.280 8.771 -29.508 1.00 93.94 291 ASP A C 1
ATOM 2188 O O . ASP A 1 291 ? 8.809 9.077 -28.442 1.00 93.94 291 ASP A O 1
ATOM 2192 N N . LEU A 1 292 ? 9.007 8.486 -30.595 1.00 94.31 292 LEU A N 1
ATOM 2193 C CA . LEU A 1 292 ? 10.474 8.462 -30.619 1.00 94.31 292 LEU A CA 1
ATOM 2194 C C . LEU A 1 292 ? 11.082 9.406 -31.652 1.00 94.31 292 LEU A C 1
ATOM 2196 O O . LEU A 1 292 ? 10.501 9.688 -32.706 1.00 94.31 292 LEU A O 1
ATOM 2200 N N . VAL A 1 293 ? 12.326 9.804 -31.388 1.00 95.12 293 VAL A N 1
ATOM 2201 C CA . VAL A 1 293 ? 13.218 10.395 -32.390 1.00 95.12 293 VAL A CA 1
ATOM 2202 C C . VAL A 1 293 ? 14.445 9.502 -32.556 1.00 95.12 293 VAL A C 1
ATOM 2204 O O . VAL A 1 293 ? 15.201 9.292 -31.615 1.00 95.12 293 VAL A O 1
ATOM 2207 N N . LEU A 1 294 ? 14.637 8.983 -33.762 1.00 95.38 294 LEU A N 1
ATOM 2208 C CA . LEU A 1 294 ? 15.838 8.279 -34.194 1.00 95.38 294 LEU A CA 1
ATOM 2209 C C . LEU A 1 294 ? 16.654 9.271 -35.023 1.00 95.38 294 LEU A C 1
ATOM 2211 O O . LEU A 1 294 ? 16.204 9.677 -36.093 1.00 95.38 294 LEU A O 1
ATOM 2215 N N . GLU A 1 295 ? 17.806 9.696 -34.527 1.00 94.69 295 GLU A N 1
ATOM 2216 C CA . GLU A 1 295 ? 18.620 10.760 -35.131 1.00 94.69 295 GLU A CA 1
ATOM 2217 C C . GLU A 1 295 ? 20.027 10.229 -35.403 1.00 94.69 295 GLU A C 1
ATOM 2219 O O . GLU A 1 295 ? 20.529 9.444 -34.611 1.00 94.69 295 GLU A O 1
ATOM 2224 N N . THR A 1 296 ? 20.628 10.560 -36.550 1.00 95.31 296 THR A N 1
ATOM 2225 C CA . THR A 1 296 ? 22.057 10.286 -36.852 1.00 95.31 296 THR A CA 1
ATOM 2226 C C . THR A 1 296 ? 22.502 8.812 -36.791 1.00 95.31 296 THR A C 1
ATOM 2228 O O . THR A 1 296 ? 23.693 8.514 -36.814 1.00 95.31 296 THR A O 1
ATOM 2231 N N . ASN A 1 297 ? 21.563 7.860 -36.798 1.00 97.38 297 ASN A N 1
ATOM 2232 C CA . ASN A 1 297 ? 21.875 6.433 -36.706 1.00 97.38 297 ASN A CA 1
ATOM 2233 C C . ASN A 1 297 ? 22.223 5.828 -38.078 1.00 97.38 297 ASN A C 1
ATOM 2235 O O . ASN A 1 297 ? 21.423 5.886 -39.023 1.00 97.38 297 ASN A O 1
ATOM 2239 N N . THR A 1 298 ? 23.385 5.185 -38.188 1.00 96.44 298 THR A N 1
ATOM 2240 C CA . THR A 1 298 ? 23.933 4.686 -39.455 1.00 96.44 298 THR A CA 1
ATOM 2241 C C . THR A 1 298 ? 24.400 3.228 -39.394 1.00 96.44 298 THR A C 1
ATOM 2243 O O . THR A 1 298 ? 24.664 2.674 -38.340 1.00 96.44 298 THR A O 1
ATOM 2246 N N . GLU A 1 299 ? 24.485 2.578 -40.550 1.00 95.88 299 GLU A N 1
ATOM 2247 C CA . GLU A 1 299 ? 25.225 1.335 -40.763 1.00 95.88 299 GLU A CA 1
ATOM 2248 C C . GLU A 1 299 ? 26.325 1.651 -41.770 1.00 95.88 299 GLU A C 1
ATOM 2250 O O . GLU A 1 299 ? 26.030 2.010 -42.913 1.00 95.88 299 GLU A O 1
ATOM 2255 N N . ASN A 1 300 ? 27.585 1.575 -41.345 1.00 91.69 300 ASN A N 1
ATOM 2256 C CA . ASN A 1 300 ? 28.741 1.929 -42.168 1.00 91.69 300 ASN A CA 1
ATOM 2257 C C . ASN A 1 300 ? 28.598 3.326 -42.822 1.00 91.69 300 ASN A C 1
ATOM 2259 O O . ASN A 1 300 ? 28.843 3.506 -44.017 1.00 91.69 300 ASN A O 1
ATOM 2263 N N . GLY A 1 301 ? 28.119 4.308 -42.047 1.00 89.19 301 GLY A N 1
ATOM 2264 C CA . GLY A 1 301 ? 27.884 5.685 -42.503 1.00 89.19 301 GLY A CA 1
ATOM 2265 C C . GLY A 1 301 ? 26.641 5.891 -43.381 1.00 89.19 301 GLY A C 1
ATOM 2266 O O . GLY A 1 301 ? 26.373 7.013 -43.809 1.00 89.19 301 GLY A O 1
ATOM 2267 N N . ILE A 1 302 ? 25.861 4.842 -43.651 1.00 92.81 302 ILE A N 1
ATOM 2268 C CA . ILE A 1 302 ? 24.604 4.925 -44.404 1.00 92.81 302 ILE A CA 1
ATOM 2269 C C . ILE A 1 302 ? 23.440 5.027 -43.412 1.00 92.81 302 ILE A C 1
ATOM 2271 O O . ILE A 1 302 ? 23.364 4.186 -42.520 1.00 92.81 302 ILE A O 1
ATOM 2275 N N . PRO A 1 303 ? 22.497 5.980 -43.554 1.00 94.81 303 PRO A N 1
ATOM 2276 C CA . PRO A 1 303 ? 21.336 6.080 -42.668 1.00 94.81 303 PRO A CA 1
ATOM 2277 C C . PRO A 1 303 ? 20.558 4.761 -42.574 1.00 94.81 303 PRO A C 1
ATOM 2279 O O . PRO A 1 303 ? 19.951 4.303 -43.546 1.00 94.81 303 PRO A O 1
ATOM 2282 N N . ARG A 1 304 ? 20.596 4.140 -41.393 1.00 94.38 304 ARG A N 1
ATOM 2283 C CA . ARG A 1 304 ? 19.931 2.866 -41.100 1.00 94.38 304 ARG A CA 1
ATOM 2284 C C . ARG A 1 304 ? 19.750 2.729 -39.594 1.00 94.38 304 ARG A C 1
ATOM 2286 O O . ARG A 1 304 ? 20.536 2.087 -38.910 1.00 94.38 304 ARG A O 1
ATOM 2293 N N . ALA A 1 305 ? 18.687 3.334 -39.075 1.00 94.12 305 ALA A N 1
ATOM 2294 C CA . ALA A 1 305 ? 18.412 3.303 -37.644 1.00 94.12 305 ALA A CA 1
ATOM 2295 C C . ALA A 1 305 ? 18.007 1.908 -37.143 1.00 94.12 305 ALA A C 1
ATOM 2297 O O . ALA A 1 305 ? 18.459 1.491 -36.087 1.00 94.12 305 ALA A O 1
ATOM 2298 N N . ILE A 1 306 ? 17.186 1.174 -37.896 1.00 95.38 306 ILE A N 1
ATOM 2299 C CA . ILE A 1 306 ? 16.672 -0.138 -37.485 1.00 95.38 306 ILE A CA 1
ATOM 2300 C C . ILE A 1 306 ? 17.003 -1.163 -38.567 1.00 95.38 306 ILE A C 1
ATOM 2302 O O . ILE A 1 306 ? 16.845 -0.880 -39.757 1.00 95.38 306 ILE A O 1
ATOM 2306 N N . SER A 1 307 ? 17.452 -2.348 -38.162 1.00 96.06 307 SER A N 1
ATOM 2307 C CA . SER A 1 307 ? 17.690 -3.480 -39.060 1.00 96.06 307 SER A CA 1
ATOM 2308 C C . SER A 1 307 ? 17.261 -4.808 -38.421 1.00 96.06 307 SER A C 1
ATOM 2310 O O . SER A 1 307 ? 16.881 -4.841 -37.251 1.00 96.06 307 SER A O 1
ATOM 2312 N N . GLY A 1 308 ? 17.348 -5.900 -39.183 1.00 95.69 308 GLY A N 1
ATOM 2313 C CA . GLY A 1 308 ? 17.048 -7.258 -38.730 1.00 95.69 308 GLY A CA 1
ATOM 2314 C C . GLY A 1 308 ? 15.745 -7.820 -39.304 1.00 95.69 308 GLY A C 1
ATOM 2315 O O . GLY A 1 308 ? 15.107 -7.196 -40.152 1.00 95.69 308 GLY A O 1
ATOM 2316 N N . GLU A 1 309 ? 15.396 -9.032 -38.877 1.00 96.12 309 GLU A N 1
ATOM 2317 C CA . GLU A 1 309 ? 14.260 -9.814 -39.398 1.00 96.12 309 GLU A CA 1
ATOM 2318 C C . GLU A 1 309 ? 13.054 -9.841 -38.442 1.00 96.12 309 GLU A C 1
ATOM 2320 O O . GLU A 1 309 ? 12.007 -10.397 -38.774 1.00 96.12 309 GLU A O 1
ATOM 2325 N N . GLY A 1 310 ? 13.191 -9.240 -37.256 1.00 95.94 310 GLY A N 1
ATOM 2326 C CA . GLY A 1 310 ? 12.140 -9.165 -36.248 1.00 95.94 310 GLY A CA 1
ATOM 2327 C C . GLY A 1 310 ? 10.986 -8.227 -36.619 1.00 95.94 310 GLY A C 1
ATOM 2328 O O . GLY A 1 310 ? 11.058 -7.410 -37.540 1.00 95.94 310 GLY A O 1
ATOM 2329 N N . SER A 1 311 ? 9.901 -8.313 -35.852 1.00 97.44 311 SER A N 1
ATOM 2330 C CA . SER A 1 311 ? 8.715 -7.474 -36.044 1.00 97.44 311 SER A CA 1
ATOM 2331 C C . SER A 1 311 ? 8.887 -6.090 -35.416 1.00 97.44 311 SER A C 1
ATOM 2333 O O . SER A 1 311 ? 9.452 -5.953 -34.329 1.00 97.44 311 SER A O 1
ATOM 2335 N N . VAL A 1 312 ? 8.382 -5.056 -36.093 1.00 96.94 312 VAL A N 1
ATOM 2336 C CA . VAL A 1 312 ? 8.397 -3.671 -35.606 1.00 96.94 312 VAL A CA 1
ATOM 2337 C C . VAL A 1 312 ? 6.983 -3.104 -35.657 1.00 96.94 312 VAL A C 1
ATOM 2339 O O . VAL A 1 312 ? 6.359 -3.070 -36.718 1.00 96.94 312 VAL A O 1
ATOM 2342 N N . LEU A 1 313 ? 6.488 -2.631 -34.516 1.00 96.12 313 LEU A N 1
ATOM 2343 C CA . LEU A 1 313 ? 5.223 -1.918 -34.393 1.00 96.12 313 LEU A CA 1
ATOM 2344 C C . LEU A 1 313 ? 5.492 -0.453 -34.051 1.00 96.12 313 LEU A C 1
ATOM 2346 O O . LEU A 1 313 ? 6.107 -0.152 -33.031 1.00 96.12 313 LEU A O 1
ATOM 2350 N N . LEU A 1 314 ? 4.989 0.458 -34.881 1.00 93.88 314 LEU A N 1
ATOM 2351 C CA . LEU A 1 314 ? 5.068 1.898 -34.643 1.00 93.88 314 LEU A CA 1
ATOM 2352 C C . LEU A 1 314 ? 3.741 2.404 -34.071 1.00 93.88 314 LEU A C 1
ATOM 2354 O O . LEU A 1 314 ? 2.673 2.129 -34.622 1.00 93.88 314 LEU A O 1
ATOM 2358 N N . LYS A 1 315 ? 3.811 3.163 -32.983 1.00 89.06 315 LYS A N 1
ATOM 2359 C CA . LYS A 1 315 ? 2.689 3.863 -32.353 1.00 89.06 315 LYS A CA 1
ATOM 2360 C C . LYS A 1 315 ? 3.042 5.349 -32.226 1.00 89.06 315 LYS A C 1
ATOM 2362 O O . LYS A 1 315 ? 4.200 5.702 -32.037 1.00 89.06 315 LYS A O 1
ATOM 2367 N N . GLY A 1 316 ? 2.055 6.235 -32.332 1.00 87.69 316 GLY A N 1
ATOM 2368 C CA . GLY A 1 316 ? 2.301 7.676 -32.195 1.00 87.69 316 GLY A CA 1
ATOM 2369 C C . GLY A 1 316 ? 3.299 8.225 -33.225 1.00 87.69 316 GLY A C 1
ATOM 2370 O O . GLY A 1 316 ? 3.280 7.835 -34.396 1.00 87.69 316 GLY A O 1
ATOM 2371 N N . ILE A 1 317 ? 4.148 9.160 -32.800 1.00 84.94 317 ILE A N 1
ATOM 2372 C CA . ILE A 1 317 ? 5.071 9.884 -33.681 1.00 84.94 317 ILE A CA 1
ATOM 2373 C C . ILE A 1 317 ? 6.471 9.270 -33.613 1.00 84.94 317 ILE A C 1
ATOM 2375 O O . ILE A 1 317 ? 7.212 9.499 -32.666 1.00 84.94 317 ILE A O 1
ATOM 2379 N N . VAL A 1 318 ? 6.894 8.577 -34.669 1.00 85.75 318 VAL A N 1
ATOM 2380 C CA . VAL A 1 318 ? 8.284 8.113 -34.813 1.00 85.75 318 VAL A CA 1
ATOM 2381 C C . VAL A 1 318 ? 8.965 8.903 -35.927 1.00 85.75 318 VAL A C 1
ATOM 2383 O O . VAL A 1 318 ? 8.576 8.809 -37.092 1.00 85.75 318 VAL A O 1
ATOM 2386 N N . LYS A 1 319 ? 9.960 9.722 -35.571 1.00 88.38 319 LYS A N 1
ATOM 2387 C CA . LYS A 1 319 ? 10.742 10.534 -36.519 1.00 88.38 319 LYS A CA 1
ATOM 2388 C C . LYS A 1 319 ? 12.099 9.889 -36.752 1.00 88.38 319 LYS A C 1
ATOM 2390 O O . LYS A 1 319 ? 12.822 9.659 -35.793 1.00 88.38 319 LYS A O 1
ATOM 2395 N N . ILE A 1 320 ? 12.448 9.661 -38.013 1.00 83.56 320 ILE A N 1
ATOM 2396 C CA . ILE A 1 320 ? 13.786 9.227 -38.429 1.00 83.56 320 ILE A CA 1
ATOM 2397 C C . ILE A 1 320 ? 14.446 10.423 -39.117 1.00 83.56 320 ILE A C 1
ATOM 2399 O O . ILE A 1 320 ? 13.876 10.957 -40.072 1.00 83.56 320 ILE A O 1
ATOM 2403 N N . LYS A 1 321 ? 15.583 10.872 -38.585 1.00 78.94 321 LYS A N 1
ATOM 2404 C CA . LYS A 1 321 ? 16.359 12.019 -39.065 1.00 78.94 321 LYS A CA 1
ATOM 2405 C C . LYS A 1 321 ? 17.772 11.613 -39.447 1.00 78.94 321 LYS A C 1
ATOM 2407 O O . LYS A 1 321 ? 18.415 10.902 -38.641 1.00 78.94 321 LYS A O 1
#

Sequence (321 aa):
MEECLDRSFLIEVQLDQYPEQVSYEISDDEGNIVASMSFDGFSNGAYFTDVICLPNDCYTLTVSDSFGDGLCASYSTPQGYIIFKDFVSDVILFDECDFTIATKDFCVGPLSAEVAGIYPSCPEVADGIITVVPSAGEYTYTYNWSNGANTASVDNLLAGDYQVTVSDGLDQLILDYTLINGNSIVFTASNEGLGSLRAAATNGCSMDTISFDPGLIGDTIYLTSEILIDKTVHIEGMTTFSTYISGNEQNIIFQVAAIGVLSIESMRLLDGNAASNGGAIYNQGQVILKDLVLETNTENGIPRAISGEGSVLLKGIVKIK

Foldseek 3Di:
DPDQPAFKKKKKKFAWQCQQQKKKFKAFPVRHTQDMDRSPPPHHRDIDMDIGRDHFTKIKMKMAGQVQQFQARPPIPPGMWIWMAGPPLRHTQDTDGHGRMDMTIDGGDAWDWDKDKDAAQEQPFQFIKIAIGIDDDPADKWKQKPVGDTDRMDGSHHFAKMWMWIDSRVHIDIDIDGRDHDAQEQEDLEQDDPSHPLCCQPVGYAPHEYEYDPVCQQPENEHPEEREFQGHYEYEYDAPQRYHYEPNLEYAHYEYAQHGAYEYESHEYENAEECDQWGHYRDNHHYEYEHYEYEHIGHVNHQGHGDYDYYYHYYYDYHYD